Protein AF-A0A5B2WJZ1-F1 (afdb_monomer)

Radius of gyration: 28.1 Å; Cα contacts (8 Å, |Δi|>4): 463; chains: 1; bounding box: 102×45×77 Å

Organism: NCBI:txid1892852

Sequence (252 aa):
MAEVVGAGRRRGGGVTPRSVWVVMVAAVVLTAAGLATAASLRPRSASTEAAPPTSASQAATSANVALQCGSGPCQTVAGQNVGADRVEVLIGGSTGRIRVSGPGGTNIFEATTIESGAKLASDSLQCVEGVVSVCLVHGRITGGKQDGGMAGEVLVRRSGSWARGQVPYYASAPYLALRNVDDGVVDVVAAQASCAQGGGDCQRFYAQVFSVVRPAGAAATPSCTAVVTRLTALPGWPTVAPDPAKLRKCPN

Secondary structure (DSSP, 8-state):
-----------------HHHHHHHHHHHHHHHHHHHHHHHTS--------------------S----EETTEE-EEEEEEEETTEEEEEEEETTEEEEEEEETTEEEEEE--TGGGTEEP-TTSEEEE-SSSEEEEEEEEE-SGGGTT-EEEEEEEEETTEEEE-SS-EEESSS-EEEEE-SSSSEEEEEEEEEPPTTSS---EEEEEEE-SSPPTT-----EE---BSSGGGSTTTTS----GGG-EEPP-

Nearest PDB structures (foldseek):
  7ne5-assembly1_A  TM=4.523E-01  e=1.748E-01  Serratia proteamaculans
  7phw-assembly2_D  TM=3.653E-01  e=1.284E-01  Plasmodium falciparum 3D7
  6q4z-assembly1_A  TM=3.366E-01  e=9.928E-02  Leishmania mexicana MHOM/GT/2001/U1103
  7ywp-assembly1_A  TM=3.026E-01  e=1.577E-01  Serratia proteamaculans
  7ne4-assembly1_A  TM=2.071E-01  e=6.655E-01  Serratia proteamaculans

Mean predicted aligned error: 14.08 Å

Foldseek 3Di:
DDDDDDDDDDPDPDPDPVVVVVVVVVVVVVVVVVVVVVVVPPPPPPPDDDDDDDDDPPPPPPPPPQDDFPPGGWDWFEWDDAPQKIWTWTHDDLWIWIWIAGPVGIDIGTFCQSVQQFDFHHPQWDWDYDQKTKIKGKGAHPDDPLHQKMKIWMWIDHPNDIDTQPDIDIASHNDWDWDDAPDRGTWIKHKHFDAPVVDDDRQKIKIWTWDRDDDPPDDTQIWIADIDRHPQPAPPPPVRHDHPVRTDGDDD

pLDDT: mean 83.23, std 18.16, range [36.84, 98.62]

Structure (mmCIF, N/CA/C/O backbone):
data_AF-A0A5B2WJZ1-F1
#
_entry.id   AF-A0A5B2WJZ1-F1
#
loop_
_atom_site.group_PDB
_atom_site.id
_atom_site.type_symbol
_atom_site.label_atom_id
_atom_site.label_alt_id
_atom_site.label_comp_id
_atom_site.label_asym_id
_atom_site.label_entity_id
_atom_site.label_seq_id
_atom_site.pdbx_PDB_ins_code
_atom_site.Cartn_x
_atom_site.Cartn_y
_atom_site.Cartn_z
_atom_site.occupancy
_atom_site.B_iso_or_equiv
_atom_site.auth_seq_id
_atom_site.auth_comp_id
_atom_site.auth_asym_id
_atom_site.auth_atom_id
_atom_site.pdbx_PDB_model_num
ATOM 1 N N . MET A 1 1 ? 61.497 24.629 49.828 1.00 40.22 1 MET A N 1
ATOM 2 C CA . MET A 1 1 ? 61.206 25.954 50.410 1.00 40.22 1 MET A CA 1
ATOM 3 C C . MET A 1 1 ? 59.892 26.451 49.827 1.00 40.22 1 MET A C 1
ATOM 5 O O . MET A 1 1 ? 59.731 26.349 48.620 1.00 40.22 1 MET A O 1
ATOM 9 N N . ALA A 1 2 ? 59.028 26.958 50.710 1.00 40.72 2 ALA A N 1
ATOM 10 C CA . ALA A 1 2 ? 57.771 27.693 50.503 1.00 40.72 2 ALA A CA 1
ATOM 11 C C . ALA A 1 2 ? 56.483 26.927 50.108 1.00 40.72 2 ALA A C 1
ATOM 13 O O . ALA A 1 2 ? 56.294 26.485 48.979 1.00 40.72 2 ALA A O 1
ATOM 14 N N . GLU A 1 3 ? 55.598 26.853 51.112 1.00 43.88 3 GLU A N 1
ATOM 15 C CA . GLU A 1 3 ? 54.132 26.738 51.090 1.00 43.88 3 GLU A CA 1
ATOM 16 C C . GLU A 1 3 ? 53.431 27.749 50.148 1.00 43.88 3 GLU A C 1
ATOM 18 O O . GLU A 1 3 ? 53.994 28.793 49.833 1.00 43.88 3 GLU A O 1
ATOM 23 N N . VAL A 1 4 ? 52.165 27.502 49.772 1.00 46.16 4 VAL A N 1
ATOM 24 C CA . VAL A 1 4 ? 50.962 28.118 50.398 1.00 46.16 4 VAL A CA 1
ATOM 25 C C . VAL A 1 4 ? 49.679 27.728 49.629 1.00 46.16 4 VAL A C 1
ATOM 27 O O . VAL A 1 4 ? 49.506 28.001 48.447 1.00 46.16 4 VAL A O 1
ATOM 30 N N . VAL A 1 5 ? 48.798 27.055 50.375 1.00 50.38 5 VAL A N 1
ATOM 31 C CA . VAL A 1 5 ? 47.321 27.095 50.462 1.00 50.38 5 VAL A CA 1
ATOM 32 C C . VAL A 1 5 ? 46.515 27.922 49.437 1.00 50.38 5 VAL A C 1
ATOM 34 O O . VAL A 1 5 ? 46.729 29.115 49.262 1.00 50.38 5 VAL A O 1
ATOM 37 N N . GLY A 1 6 ? 45.424 27.325 48.929 1.00 47.31 6 GLY A N 1
ATOM 38 C CA . GLY A 1 6 ? 44.323 28.054 48.284 1.00 47.31 6 GLY A CA 1
ATOM 39 C C . GLY A 1 6 ? 43.031 27.240 48.149 1.00 47.31 6 GLY A C 1
ATOM 40 O O . GLY A 1 6 ? 42.738 26.693 47.092 1.00 47.31 6 GLY A O 1
ATOM 41 N N . ALA A 1 7 ? 42.249 27.156 49.230 1.00 50.38 7 ALA A N 1
ATOM 42 C CA . ALA A 1 7 ? 40.902 26.587 49.247 1.00 50.38 7 ALA A CA 1
ATOM 43 C C . ALA A 1 7 ? 39.877 27.512 48.559 1.00 50.38 7 ALA A C 1
ATOM 45 O O . ALA A 1 7 ? 39.915 28.728 48.728 1.00 50.38 7 ALA A O 1
ATOM 46 N N . GLY A 1 8 ? 38.901 26.935 47.848 1.00 45.19 8 GLY A N 1
ATOM 47 C CA . GLY A 1 8 ? 37.845 27.707 47.185 1.00 45.19 8 GLY A CA 1
ATOM 48 C C . GLY A 1 8 ? 36.622 26.889 46.777 1.00 45.19 8 GLY A C 1
ATOM 49 O O . GLY A 1 8 ? 36.260 26.842 45.607 1.00 45.19 8 GLY A O 1
ATOM 50 N N . ARG A 1 9 ? 35.956 26.241 47.738 1.00 50.03 9 ARG A N 1
ATOM 51 C CA . ARG A 1 9 ? 34.641 25.612 47.541 1.00 50.03 9 ARG A CA 1
ATOM 52 C C . ARG A 1 9 ? 33.564 26.707 47.563 1.00 50.03 9 ARG A C 1
ATOM 54 O O . ARG A 1 9 ? 33.260 27.228 48.631 1.00 50.03 9 ARG A O 1
ATOM 61 N N . ARG A 1 10 ? 32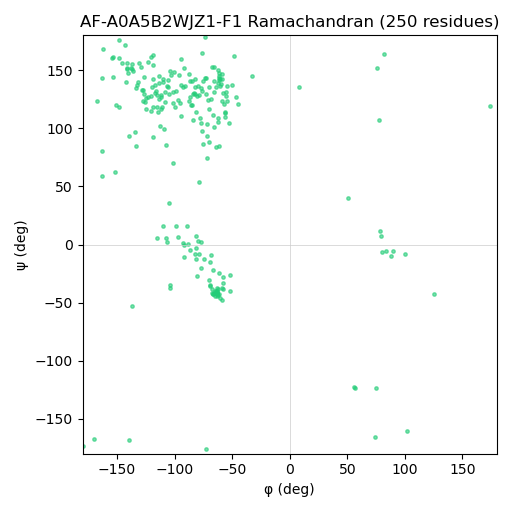.942 27.034 46.425 1.00 53.97 10 ARG A N 1
ATOM 62 C CA . ARG A 1 10 ? 31.666 27.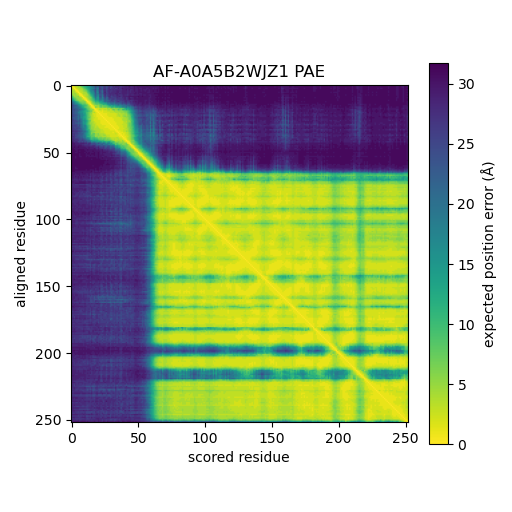777 46.394 1.00 53.97 10 ARG A CA 1
ATOM 63 C C . ARG A 1 10 ? 30.538 26.848 45.949 1.00 53.97 10 ARG A C 1
ATOM 65 O O . ARG A 1 10 ? 30.354 26.596 44.765 1.00 53.97 10 ARG A O 1
ATOM 72 N N . ARG A 1 11 ? 29.769 26.343 46.920 1.00 53.12 11 ARG A N 1
ATOM 73 C CA . ARG A 1 11 ? 28.407 25.838 46.692 1.00 53.12 11 ARG A CA 1
ATOM 74 C C . ARG A 1 11 ? 27.496 27.058 46.544 1.00 53.12 11 ARG A C 1
ATOM 76 O O . ARG A 1 11 ? 27.120 27.663 47.541 1.00 53.12 11 ARG A O 1
ATOM 83 N N . GLY A 1 12 ? 27.198 27.450 45.309 1.00 45.16 12 GLY A N 1
ATOM 84 C CA . GLY A 1 12 ? 26.166 28.442 45.024 1.00 45.16 12 GLY A CA 1
ATOM 85 C C . GLY A 1 12 ? 24.790 27.795 45.137 1.00 45.16 12 GLY A C 1
ATOM 86 O O . GLY A 1 12 ? 24.397 27.037 44.255 1.00 45.16 12 GLY A O 1
ATOM 87 N N . GLY A 1 13 ? 24.074 28.069 46.228 1.00 53.00 13 GLY A N 1
ATOM 88 C CA . GLY A 1 13 ? 22.638 27.821 46.317 1.00 53.00 13 GLY A CA 1
ATOM 89 C C . GLY A 1 13 ? 21.920 28.744 45.338 1.00 53.00 13 GLY A C 1
ATOM 90 O O . GLY A 1 13 ? 21.782 29.938 45.595 1.00 53.00 13 GLY 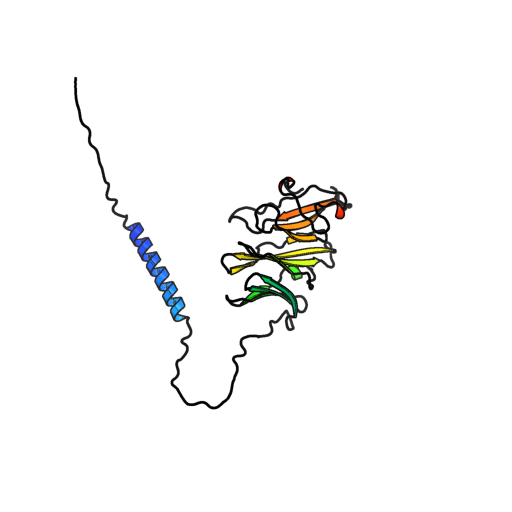A O 1
ATOM 91 N N . GLY A 1 14 ? 21.522 28.202 44.188 1.00 56.31 14 GLY A N 1
ATOM 92 C CA . GLY A 1 14 ? 20.731 28.921 43.200 1.00 56.31 14 GLY A CA 1
ATOM 93 C C . GLY A 1 14 ? 19.310 29.104 43.714 1.00 56.31 14 GLY A C 1
ATOM 94 O O . GLY A 1 14 ? 18.519 28.165 43.705 1.00 56.31 14 GLY A O 1
ATOM 95 N N . VAL A 1 15 ? 18.993 30.317 44.163 1.00 62.03 15 VAL A N 1
ATOM 96 C CA . VAL A 1 15 ? 17.611 30.776 44.322 1.00 62.03 15 VAL A CA 1
ATOM 97 C C . VAL A 1 15 ? 16.940 30.620 42.958 1.00 62.03 15 VAL A C 1
ATOM 99 O O . VAL A 1 15 ? 17.350 31.262 41.991 1.00 62.03 15 VAL A O 1
ATOM 102 N N . THR A 1 16 ? 15.951 29.732 42.853 1.00 61.22 16 THR A N 1
ATOM 103 C CA . THR A 1 16 ? 15.183 29.556 41.619 1.00 61.22 16 THR A CA 1
ATOM 104 C C . THR A 1 16 ? 14.532 30.893 41.256 1.00 61.22 16 THR A C 1
ATOM 106 O O . THR A 1 16 ? 13.830 31.476 42.090 1.00 61.22 16 THR A O 1
ATOM 109 N N . PRO A 1 17 ? 14.776 31.431 40.047 1.00 71.50 17 PRO A N 1
ATOM 110 C CA . PRO A 1 17 ? 14.242 32.728 39.668 1.00 71.50 17 PRO A CA 1
ATOM 111 C C . PRO A 1 17 ? 12.713 32.690 39.721 1.00 71.50 17 PRO A C 1
ATOM 113 O O . PRO A 1 17 ? 12.087 31.731 39.270 1.00 71.50 17 PRO A O 1
ATOM 116 N N . ARG A 1 18 ? 12.106 33.741 40.287 1.00 70.94 18 ARG A N 1
ATOM 117 C CA . ARG A 1 18 ? 10.649 33.856 40.499 1.00 70.94 18 ARG A CA 1
ATOM 118 C C . ARG A 1 18 ? 9.834 33.595 39.223 1.00 70.94 18 ARG A C 1
ATOM 120 O O . ARG A 1 18 ? 8.711 33.115 39.310 1.00 70.94 18 ARG A O 1
ATOM 127 N N . SER A 1 19 ? 10.416 33.837 38.049 1.00 70.81 19 SER A N 1
ATOM 128 C CA . SER A 1 19 ? 9.825 33.525 36.744 1.00 70.81 19 SER A CA 1
ATOM 129 C C . SER A 1 19 ? 9.584 32.027 36.517 1.00 70.81 19 SER A C 1
ATOM 131 O O . SER A 1 19 ? 8.545 31.659 35.978 1.00 70.81 19 SER A O 1
ATOM 133 N N . VAL A 1 20 ? 10.484 31.151 36.975 1.00 76.94 20 VAL A N 1
ATOM 134 C CA . VAL A 1 20 ? 10.332 29.687 36.856 1.00 76.94 20 VAL A CA 1
ATOM 135 C C . VAL A 1 20 ? 9.174 29.198 37.722 1.00 76.94 20 VAL A C 1
ATOM 137 O O . VAL A 1 20 ? 8.392 28.354 37.292 1.00 76.94 20 VAL A O 1
ATOM 140 N N . TRP A 1 21 ? 9.015 29.785 38.911 1.00 78.38 21 TRP A N 1
ATOM 141 C CA . TRP A 1 21 ? 7.883 29.507 39.793 1.00 78.38 21 TRP A CA 1
ATOM 142 C C . TRP A 1 21 ? 6.545 29.915 39.176 1.00 78.38 21 TRP A C 1
ATOM 144 O O . TRP A 1 21 ? 5.594 29.140 39.232 1.00 78.38 21 TRP A O 1
ATOM 154 N N . VAL A 1 22 ? 6.472 31.085 38.534 1.00 82.06 22 VAL A N 1
ATOM 155 C CA . VAL A 1 22 ? 5.242 31.545 37.866 1.00 82.06 22 VAL A CA 1
ATOM 156 C C . VAL A 1 22 ? 4.840 30.603 36.728 1.00 82.06 22 VAL A C 1
ATOM 158 O O . VAL A 1 22 ? 3.671 30.242 36.627 1.00 82.06 22 VAL A O 1
ATOM 161 N N . V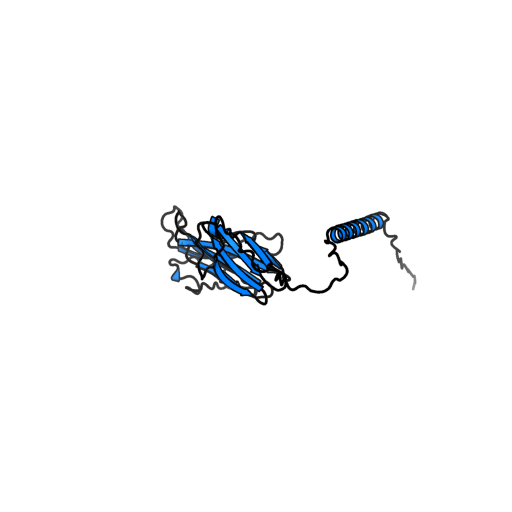AL A 1 23 ? 5.796 30.150 35.908 1.00 82.81 23 VAL A N 1
ATOM 162 C CA . VAL A 1 23 ? 5.515 29.221 34.798 1.00 82.81 23 VAL A CA 1
ATOM 163 C C . VAL A 1 23 ? 5.069 27.850 35.312 1.00 82.81 23 VAL A C 1
ATOM 165 O O . VAL A 1 23 ? 4.098 27.298 34.797 1.00 82.81 23 VAL A O 1
ATOM 168 N N . MET A 1 24 ? 5.717 27.321 36.356 1.00 80.06 24 MET A N 1
ATOM 169 C CA . MET A 1 24 ? 5.302 26.070 37.009 1.00 80.06 24 MET A CA 1
ATOM 170 C C . MET A 1 24 ? 3.869 26.157 37.545 1.00 80.06 24 MET A C 1
ATOM 172 O O . MET A 1 24 ? 3.056 25.277 37.269 1.00 80.06 24 MET A O 1
ATOM 176 N N . VAL A 1 25 ? 3.533 27.236 38.259 1.00 85.88 25 VAL A N 1
ATOM 177 C CA . VAL A 1 25 ? 2.178 27.446 38.793 1.00 85.88 25 VAL A CA 1
ATOM 178 C C . VAL A 1 25 ? 1.159 27.569 37.659 1.00 85.88 25 VAL A C 1
ATOM 180 O O . VAL A 1 25 ? 0.115 26.922 37.710 1.00 85.88 25 VAL A O 1
ATOM 183 N N . ALA A 1 26 ? 1.469 28.324 36.603 1.00 86.31 26 ALA A N 1
ATOM 184 C CA . ALA A 1 26 ? 0.584 28.464 35.448 1.00 86.31 26 ALA A CA 1
ATOM 185 C C . ALA A 1 26 ? 0.325 27.119 34.743 1.00 86.31 26 ALA A C 1
ATOM 187 O O . ALA A 1 26 ? -0.820 26.812 34.411 1.00 86.31 26 ALA A O 1
ATOM 188 N N . ALA A 1 27 ? 1.354 26.284 34.567 1.00 84.31 27 ALA A N 1
ATOM 189 C CA . ALA A 1 27 ? 1.216 24.959 33.961 1.00 84.31 27 ALA A CA 1
ATOM 190 C C . ALA A 1 27 ? 0.332 24.016 34.802 1.00 84.31 27 ALA A C 1
ATOM 192 O O . ALA A 1 27 ? -0.509 23.300 34.252 1.00 84.31 27 ALA A O 1
ATOM 193 N N . VAL A 1 28 ? 0.468 24.047 36.132 1.00 88.00 28 VAL A N 1
ATOM 194 C CA . VAL A 1 28 ? -0.380 23.265 37.053 1.00 88.00 28 VAL A CA 1
ATOM 195 C C . VAL A 1 28 ? -1.836 23.741 37.009 1.00 88.00 28 VAL A C 1
ATOM 197 O O . VAL A 1 28 ? -2.753 22.925 36.961 1.00 88.00 28 VAL A O 1
ATOM 200 N N . VAL A 1 29 ? -2.074 25.053 36.964 1.00 89.25 29 VAL A N 1
ATOM 201 C CA . VAL A 1 29 ? -3.437 25.605 36.877 1.00 89.25 29 VAL A CA 1
ATOM 202 C C . VAL A 1 29 ? -4.103 25.224 35.553 1.00 89.25 29 VAL A C 1
ATOM 204 O O . VAL A 1 29 ? -5.254 24.788 35.551 1.00 89.25 29 VAL A O 1
ATOM 207 N N . LEU A 1 30 ? -3.385 25.327 34.430 1.00 85.94 30 LEU A N 1
ATOM 208 C CA . LEU A 1 30 ? -3.918 24.970 33.110 1.00 85.94 30 LEU A CA 1
ATOM 209 C C . LEU A 1 30 ? -4.244 23.474 33.002 1.00 85.94 30 LEU A C 1
ATOM 211 O O . LEU A 1 30 ? -5.284 23.106 32.456 1.00 85.94 30 LEU A O 1
ATOM 215 N N . THR A 1 31 ? -3.397 22.609 33.561 1.00 82.31 31 THR A N 1
ATOM 216 C CA . THR A 1 31 ? -3.653 21.159 33.586 1.00 82.31 31 THR A CA 1
ATOM 217 C C . THR A 1 31 ? -4.838 20.797 34.483 1.00 82.31 31 THR A C 1
ATOM 219 O O . THR A 1 31 ? -5.689 20.006 34.071 1.00 82.31 31 THR A O 1
ATOM 222 N N . ALA A 1 32 ? -4.968 21.421 35.658 1.00 82.31 32 ALA A N 1
ATOM 223 C CA . ALA A 1 32 ? -6.120 21.229 36.538 1.00 82.31 32 ALA A CA 1
ATOM 224 C C . ALA A 1 32 ? -7.437 21.703 35.895 1.00 82.31 32 ALA A C 1
ATOM 226 O O . ALA A 1 32 ? -8.445 20.998 35.965 1.00 82.31 32 ALA A O 1
ATOM 227 N N . ALA A 1 33 ? -7.429 22.853 35.211 1.00 79.50 33 ALA A N 1
ATOM 228 C CA . ALA A 1 33 ? -8.595 23.364 34.488 1.00 79.50 33 ALA A CA 1
ATOM 229 C C . ALA A 1 33 ? -9.020 22.430 33.339 1.00 79.50 33 ALA A C 1
ATOM 231 O O . ALA A 1 33 ? -10.211 22.157 33.169 1.00 79.50 33 ALA A O 1
ATOM 232 N N . GLY A 1 34 ? -8.059 21.875 32.593 1.00 79.31 34 GLY A N 1
ATOM 233 C CA . GLY A 1 34 ? -8.332 20.876 31.555 1.00 79.31 34 GLY A CA 1
ATOM 234 C C . GLY A 1 34 ? -8.985 19.606 32.113 1.00 79.31 34 GLY A C 1
ATOM 235 O O . GLY A 1 34 ? -10.002 19.151 31.587 1.00 79.31 34 GLY A O 1
ATOM 236 N N . LEU A 1 35 ? -8.462 19.076 33.225 1.00 77.44 35 LEU A N 1
ATOM 237 C CA . LEU A 1 35 ? -9.019 17.900 33.908 1.00 77.44 35 LEU A CA 1
ATOM 238 C C . LEU A 1 35 ? -10.436 18.152 34.444 1.00 77.44 35 LEU A C 1
ATOM 240 O O . LEU A 1 35 ? -11.310 17.299 34.286 1.00 77.44 35 LEU A O 1
ATOM 244 N N . ALA A 1 36 ? -10.691 19.327 35.025 1.00 76.25 36 ALA A N 1
ATOM 245 C CA . ALA A 1 36 ? -12.019 19.713 35.502 1.00 76.25 36 ALA A CA 1
ATOM 246 C C . ALA A 1 36 ? -13.040 19.809 34.355 1.00 76.25 36 ALA A C 1
ATOM 248 O O . ALA A 1 36 ? -14.173 19.344 34.484 1.00 76.25 36 ALA A O 1
ATOM 249 N N . THR A 1 37 ? -12.626 20.348 33.206 1.00 70.94 37 THR A N 1
ATOM 250 C CA . THR A 1 37 ? -13.486 20.463 32.018 1.00 70.94 37 THR A CA 1
ATOM 251 C C . THR A 1 37 ? -13.826 19.083 31.449 1.00 70.94 37 THR A C 1
ATOM 253 O O . THR A 1 37 ? -14.987 18.803 31.152 1.00 70.94 37 THR A O 1
ATOM 256 N N . ALA A 1 38 ? -12.844 18.178 31.388 1.00 68.56 38 ALA A N 1
ATOM 257 C CA . ALA A 1 38 ? -13.059 16.789 30.981 1.00 68.56 38 ALA A CA 1
ATOM 258 C C . ALA A 1 38 ? -13.985 16.026 31.948 1.00 68.56 38 ALA A C 1
ATOM 260 O O . ALA A 1 38 ? -14.820 15.235 31.510 1.00 68.56 38 ALA A O 1
ATOM 261 N N . ALA A 1 39 ? -13.877 16.279 33.256 1.00 72.81 39 ALA A N 1
ATOM 262 C CA . ALA A 1 39 ? -14.761 15.689 34.260 1.00 72.81 39 ALA A CA 1
ATOM 263 C C . ALA A 1 39 ? -16.196 16.236 34.181 1.00 72.81 39 ALA A C 1
ATOM 265 O O . ALA A 1 39 ? -17.142 15.481 34.389 1.00 72.81 39 ALA A O 1
ATOM 266 N N . SER A 1 40 ? -16.373 17.517 33.845 1.00 73.19 40 SER A N 1
ATOM 267 C CA . SER A 1 40 ? -17.699 18.131 33.682 1.00 73.19 40 SER A CA 1
ATOM 268 C C . SER A 1 40 ? -18.436 17.614 32.439 1.00 73.19 40 SER A C 1
ATOM 270 O O . SER A 1 40 ? -19.658 17.490 32.443 1.00 73.19 40 SER A O 1
ATOM 272 N N . LEU A 1 41 ? -17.693 17.246 31.390 1.00 70.31 41 LEU A N 1
ATOM 273 C CA . LEU A 1 41 ? -18.242 16.646 30.170 1.00 70.31 41 LEU A CA 1
ATOM 274 C C . LEU A 1 41 ? -18.507 15.139 30.286 1.00 70.31 41 LEU A C 1
ATOM 276 O O . LEU A 1 41 ? -19.037 14.558 29.340 1.00 70.31 41 LEU A O 1
ATOM 280 N N . ARG A 1 42 ? -18.180 14.487 31.413 1.00 62.22 42 ARG A N 1
ATOM 281 C CA . ARG A 1 42 ? -18.636 13.112 31.658 1.00 62.22 42 ARG A CA 1
ATOM 282 C C . ARG A 1 42 ? -20.146 13.143 31.907 1.00 62.22 42 ARG A C 1
ATOM 284 O O . ARG A 1 42 ? -20.567 13.703 32.922 1.00 62.22 42 ARG A O 1
ATOM 291 N N . PRO A 1 43 ? -20.970 12.515 31.048 1.00 50.50 43 PRO A N 1
ATOM 292 C CA . PRO A 1 43 ? -22.385 12.345 31.335 1.00 50.50 43 PRO A CA 1
ATOM 293 C C . PRO A 1 43 ? -22.508 11.601 32.666 1.00 50.50 43 PRO A C 1
ATOM 295 O O . PRO A 1 43 ? -21.971 10.501 32.819 1.00 50.50 43 PRO A O 1
ATOM 298 N N . ARG A 1 44 ? -23.168 12.212 33.655 1.00 45.12 44 ARG A N 1
ATOM 299 C CA . ARG A 1 44 ? -23.565 11.498 34.870 1.00 45.12 44 ARG A CA 1
ATOM 300 C C . ARG A 1 44 ? -24.534 10.405 34.437 1.00 45.12 44 ARG A C 1
ATOM 302 O O . ARG A 1 44 ? -25.665 10.710 34.069 1.00 45.12 44 ARG A O 1
ATOM 309 N N . SER A 1 45 ? -24.103 9.147 34.489 1.00 42.94 45 SER A N 1
ATOM 310 C CA . SER A 1 45 ? -25.039 8.029 34.548 1.00 42.94 45 SER A CA 1
ATOM 311 C C . SER A 1 45 ? -25.921 8.272 35.766 1.00 42.94 45 SER A C 1
ATOM 313 O O . SER A 1 45 ? -25.436 8.261 36.898 1.00 42.94 45 SER A O 1
ATOM 315 N N . ALA A 1 46 ? -27.187 8.599 35.527 1.00 46.06 46 ALA A N 1
ATOM 316 C CA . ALA A 1 46 ? -28.175 8.688 36.580 1.00 46.06 46 ALA A CA 1
ATOM 317 C C . ALA A 1 46 ? -28.310 7.292 37.197 1.00 46.06 46 ALA A C 1
ATOM 319 O O . ALA A 1 46 ? -28.873 6.383 36.592 1.00 46.06 46 ALA A O 1
ATOM 320 N N . SER A 1 47 ? -27.758 7.119 38.395 1.00 47.38 47 SER A N 1
ATOM 321 C CA . SER A 1 47 ? -28.188 6.060 39.298 1.00 47.38 47 SER A CA 1
ATOM 322 C C . SER A 1 47 ? -29.584 6.440 39.780 1.00 47.38 47 SER A C 1
ATOM 324 O O . SER A 1 47 ? -29.731 7.155 40.768 1.00 47.38 47 SER A O 1
ATOM 326 N N . THR A 1 48 ? -30.605 6.037 39.027 1.00 43.62 48 THR A N 1
ATOM 327 C CA . THR A 1 48 ? -31.988 6.066 39.496 1.00 43.62 48 THR A CA 1
ATOM 328 C C . THR A 1 48 ? -32.257 4.777 40.262 1.00 43.62 48 THR A C 1
ATOM 330 O O . THR A 1 48 ? -32.102 3.676 39.738 1.00 43.62 48 THR A O 1
ATOM 333 N N . GLU A 1 49 ? -32.603 4.987 41.528 1.00 45.81 49 GLU A N 1
ATOM 334 C CA . GLU A 1 49 ? -33.189 4.080 42.512 1.00 45.81 49 GLU A CA 1
ATOM 335 C C . GLU A 1 49 ? -34.137 3.018 41.915 1.00 45.81 49 GLU A C 1
ATOM 337 O O . GLU A 1 49 ? -34.880 3.266 40.966 1.00 45.81 49 GLU A O 1
ATOM 342 N N . ALA A 1 50 ? -34.104 1.831 42.518 1.00 45.47 50 ALA A N 1
ATOM 343 C CA . ALA A 1 50 ? -34.774 0.605 42.110 1.00 45.47 50 ALA A CA 1
ATOM 344 C C . ALA A 1 50 ? -36.317 0.662 42.051 1.00 45.47 50 ALA A C 1
ATOM 346 O O . ALA A 1 50 ? -36.977 1.138 42.972 1.00 45.47 50 ALA A O 1
ATOM 347 N N . ALA A 1 51 ? -36.878 0.001 41.031 1.00 40.53 51 ALA A N 1
ATOM 348 C CA . ALA A 1 51 ? -38.202 -0.631 41.051 1.00 40.53 51 ALA A CA 1
ATOM 349 C C . ALA A 1 51 ? -38.148 -1.977 40.274 1.00 40.53 51 ALA A C 1
ATOM 351 O O . ALA A 1 51 ? -37.301 -2.114 39.387 1.00 40.53 51 ALA A O 1
ATOM 352 N N . PRO A 1 52 ? -38.973 -2.997 40.608 1.00 46.44 52 PRO A N 1
ATOM 353 C CA . PRO A 1 52 ? -38.755 -4.397 40.208 1.00 46.44 52 PRO A CA 1
ATOM 354 C C . PRO A 1 52 ? -39.101 -4.699 38.733 1.00 46.44 52 PRO A C 1
ATOM 356 O O . PRO A 1 52 ? -39.774 -3.903 38.077 1.00 46.44 52 PRO A O 1
ATOM 359 N N . PRO A 1 53 ? -38.657 -5.852 38.189 1.00 46.88 53 PRO A N 1
ATOM 360 C CA . PRO A 1 53 ? -38.492 -6.045 36.756 1.00 46.88 53 PRO A CA 1
ATOM 361 C C . PRO A 1 53 ? -39.822 -6.369 36.073 1.00 46.88 53 PRO A C 1
ATOM 363 O O . PRO A 1 53 ? -40.499 -7.329 36.432 1.00 46.88 53 PRO A O 1
ATOM 366 N N . THR A 1 54 ? -40.157 -5.623 35.021 1.00 37.53 54 THR A N 1
ATOM 367 C CA . THR A 1 54 ? -41.063 -6.123 33.982 1.00 37.53 54 THR A CA 1
ATOM 368 C C . THR A 1 54 ? -40.249 -6.291 32.711 1.00 37.53 54 THR A C 1
ATOM 370 O O . THR A 1 54 ? -39.656 -5.343 32.200 1.00 37.53 54 THR A O 1
ATOM 373 N N . SER A 1 55 ? -40.159 -7.538 32.265 1.00 47.78 55 SER A N 1
ATOM 374 C CA . SER A 1 55 ? -39.393 -7.995 31.116 1.00 47.78 55 SER A CA 1
ATOM 375 C C . SER A 1 55 ? -39.716 -7.208 29.846 1.00 47.78 55 SER A C 1
ATOM 377 O O . SER A 1 55 ? -40.717 -7.455 29.184 1.00 47.78 55 SER A O 1
ATOM 379 N N . ALA A 1 56 ? -38.807 -6.323 29.459 1.00 41.56 56 ALA A N 1
ATOM 380 C CA . ALA A 1 56 ? -38.585 -5.957 28.072 1.00 41.56 56 ALA A CA 1
ATOM 381 C C . ALA A 1 56 ? -37.073 -5.833 27.897 1.00 41.56 56 ALA A C 1
ATOM 383 O O . ALA A 1 56 ? -36.466 -4.809 28.196 1.00 41.56 56 ALA A O 1
ATOM 384 N N . SER A 1 57 ? -36.459 -6.937 27.470 1.00 40.41 57 SER A N 1
ATOM 385 C CA . SER A 1 57 ? -35.076 -6.964 27.010 1.00 40.41 57 SER A CA 1
ATOM 386 C C . SER A 1 57 ? -34.973 -6.098 25.751 1.00 40.41 57 SER A C 1
ATOM 388 O O . SER A 1 57 ? -35.064 -6.589 24.628 1.00 40.41 57 SER A O 1
ATOM 390 N N . GLN A 1 58 ? -34.823 -4.785 25.922 1.00 41.31 58 GLN A N 1
ATOM 391 C CA . GLN A 1 58 ? -34.139 -3.969 24.931 1.00 41.31 58 GLN A CA 1
ATOM 392 C C . GLN A 1 58 ? -32.657 -4.265 25.102 1.00 41.31 58 GLN A C 1
ATOM 394 O O . GLN A 1 58 ? -31.938 -3.615 25.859 1.00 41.31 58 GLN A O 1
ATOM 399 N N . ALA A 1 59 ? -32.224 -5.323 24.417 1.00 39.72 59 ALA A N 1
ATOM 400 C CA . ALA A 1 59 ? -30.825 -5.530 24.119 1.00 39.72 59 ALA A CA 1
ATOM 401 C C . ALA A 1 59 ? -30.256 -4.205 23.601 1.00 39.72 59 ALA A C 1
ATOM 403 O O . ALA A 1 59 ? -30.806 -3.602 22.680 1.00 39.72 59 ALA A O 1
ATOM 404 N N . ALA A 1 60 ? -29.168 -3.750 24.214 1.00 40.41 60 ALA A N 1
ATOM 405 C CA . ALA A 1 60 ? -28.383 -2.632 23.732 1.00 40.41 60 ALA A CA 1
ATOM 406 C C . ALA A 1 60 ? -27.826 -2.967 22.335 1.00 40.41 60 ALA A C 1
ATOM 408 O O . ALA A 1 60 ? -26.704 -3.447 22.179 1.00 40.41 60 ALA A O 1
ATOM 409 N N . THR A 1 61 ? -28.613 -2.727 21.289 1.00 36.84 61 THR A N 1
ATOM 410 C CA . THR A 1 61 ? -28.158 -2.658 19.900 1.00 36.84 61 THR A CA 1
ATOM 411 C C . THR A 1 61 ? -27.369 -1.368 19.716 1.00 36.84 61 THR A C 1
ATOM 413 O O . THR A 1 61 ? -27.841 -0.400 19.132 1.00 36.84 61 THR A O 1
ATOM 416 N N . SER A 1 62 ? -26.145 -1.339 20.233 1.00 43.78 62 SER A N 1
ATOM 417 C CA . SER A 1 62 ? -25.154 -0.313 19.877 1.00 43.78 62 SER A CA 1
ATOM 418 C C . SER A 1 62 ? -23.946 -0.905 19.145 1.00 43.78 62 SER A C 1
ATOM 420 O O . SER A 1 62 ? -23.006 -0.185 18.840 1.00 43.78 62 SER A O 1
ATOM 422 N N . ALA A 1 63 ? -23.973 -2.202 18.813 1.00 44.84 63 ALA A N 1
ATOM 423 C CA . ALA A 1 63 ? -22.828 -2.890 18.215 1.00 44.84 63 ALA A CA 1
ATOM 424 C C . ALA A 1 63 ? -22.798 -2.911 16.674 1.00 44.84 63 ALA A C 1
ATOM 426 O O . ALA A 1 63 ? -21.776 -3.284 16.117 1.00 44.84 63 ALA A O 1
ATOM 427 N N . ASN A 1 64 ? -23.864 -2.521 15.965 1.00 49.41 64 ASN A N 1
ATOM 428 C CA . ASN A 1 64 ? -23.900 -2.598 14.497 1.00 49.41 64 ASN A CA 1
ATOM 429 C C . ASN A 1 64 ? -24.815 -1.529 13.885 1.00 49.41 64 ASN A C 1
ATOM 431 O O . ASN A 1 64 ? -25.805 -1.850 13.230 1.00 49.41 64 ASN A O 1
ATOM 435 N N . VA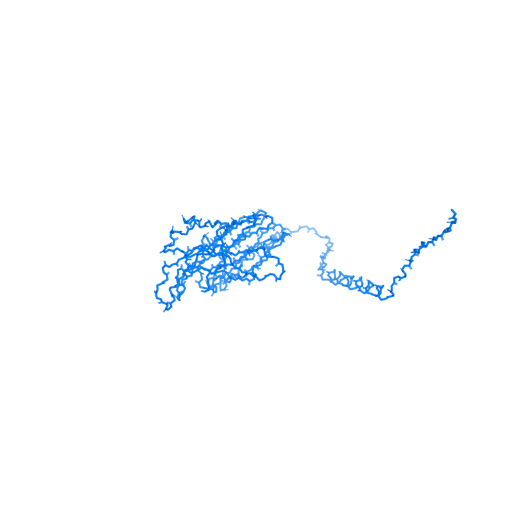L A 1 65 ? -24.509 -0.243 14.076 1.00 63.00 65 VAL A N 1
ATOM 436 C CA . VAL A 1 65 ? -25.042 0.747 13.128 1.00 63.00 65 VAL A CA 1
ATOM 437 C C . VAL A 1 65 ? -24.361 0.454 11.795 1.00 63.00 65 VAL A C 1
ATOM 439 O O . VAL A 1 65 ? -23.142 0.590 11.683 1.00 63.00 65 VAL A O 1
ATOM 442 N N . ALA A 1 66 ? -25.133 -0.026 10.817 1.00 76.75 66 ALA A N 1
ATOM 443 C CA . ALA A 1 66 ? -24.625 -0.302 9.482 1.00 76.75 66 ALA A CA 1
ATOM 444 C C . ALA A 1 66 ? -23.995 0.978 8.927 1.00 76.75 66 ALA A C 1
ATOM 446 O O . ALA A 1 66 ? -24.679 1.984 8.715 1.00 76.75 66 ALA A O 1
ATOM 447 N N . LEU A 1 67 ? -22.674 0.944 8.754 1.00 89.00 67 LEU A N 1
ATOM 448 C CA . LEU A 1 67 ? -21.926 2.085 8.257 1.00 89.00 67 LEU A CA 1
ATOM 449 C C . LEU A 1 67 ? -22.410 2.408 6.841 1.00 89.00 67 LEU A C 1
ATOM 451 O O . LEU A 1 67 ? -22.655 1.492 6.059 1.00 89.00 67 LEU A O 1
ATOM 455 N N . GLN A 1 68 ? -22.567 3.689 6.521 1.00 91.00 68 GLN A N 1
ATOM 456 C CA . GLN A 1 68 ? -23.019 4.126 5.200 1.00 91.00 68 GLN A CA 1
ATOM 457 C C . GLN A 1 68 ? -21.821 4.555 4.350 1.00 91.00 68 GLN A C 1
ATOM 459 O O . GLN A 1 68 ? -20.953 5.315 4.799 1.00 91.00 68 GLN A O 1
ATOM 464 N N . CYS A 1 69 ? -21.785 4.061 3.119 1.00 89.00 69 CYS A N 1
ATOM 465 C CA . CYS A 1 69 ? -20.800 4.388 2.101 1.00 89.00 69 CYS A CA 1
ATOM 466 C C . CYS A 1 69 ? -21.571 5.007 0.927 1.00 89.00 69 CYS A C 1
ATOM 468 O O . CYS A 1 69 ? -22.119 4.306 0.074 1.00 89.00 69 CYS A O 1
ATOM 470 N N . GLY A 1 70 ? -21.675 6.340 0.930 1.00 84.38 70 GLY A N 1
ATOM 471 C CA . GLY A 1 70 ? -22.459 7.088 -0.048 1.00 84.38 70 GLY A CA 1
ATOM 472 C C . GLY A 1 70 ? -23.957 6.974 0.227 1.00 84.38 70 GLY A C 1
ATOM 473 O O . GLY A 1 70 ? -24.418 7.327 1.310 1.00 84.38 70 GLY A O 1
ATOM 474 N N . SER A 1 71 ? -24.719 6.500 -0.759 1.00 84.50 71 SER A N 1
ATOM 475 C CA . SER A 1 71 ? -26.181 6.374 -0.683 1.00 84.50 71 SER A CA 1
ATOM 476 C C . SER A 1 71 ? -26.677 5.041 -0.110 1.00 84.50 71 SER A C 1
ATOM 478 O O . SER A 1 71 ? -27.887 4.832 -0.041 1.00 84.50 71 SER A O 1
ATOM 480 N N . GLY A 1 72 ? -25.779 4.132 0.278 1.00 87.62 72 GLY A N 1
ATOM 481 C CA . GLY A 1 72 ? -26.150 2.802 0.754 1.00 87.62 72 GLY A CA 1
ATOM 482 C C . GLY A 1 72 ? -25.196 2.228 1.802 1.00 87.62 72 GLY A C 1
ATOM 483 O O . GLY A 1 72 ? -24.168 2.835 2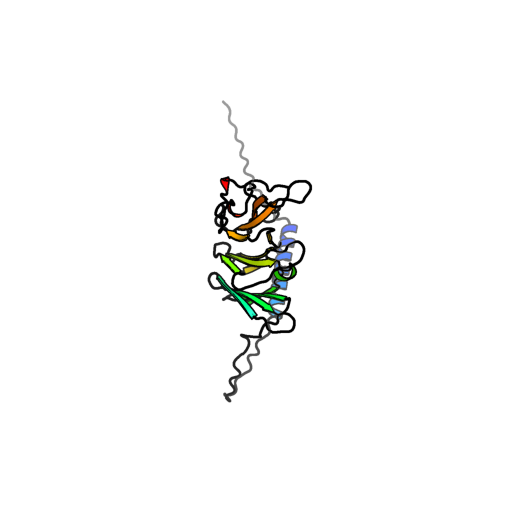.125 1.00 87.62 72 GLY A O 1
ATOM 484 N N . PRO A 1 73 ? -25.530 1.043 2.343 1.00 91.50 73 PRO A N 1
ATOM 485 C CA . PRO A 1 73 ? -24.724 0.402 3.366 1.00 91.50 73 PRO A CA 1
ATOM 486 C C . PRO A 1 73 ? -23.359 0.005 2.803 1.00 91.50 73 PRO A C 1
ATOM 488 O O . PRO A 1 73 ? -23.237 -0.486 1.681 1.00 91.50 73 PRO A O 1
ATOM 491 N N . CYS A 1 74 ? -22.331 0.188 3.619 1.00 94.12 74 CYS A N 1
ATOM 492 C CA . CYS A 1 74 ? -20.988 -0.275 3.337 1.00 94.12 74 CYS A CA 1
ATOM 493 C C . CYS A 1 74 ? -20.935 -1.808 3.274 1.00 94.12 74 CYS A C 1
ATOM 495 O O . CYS A 1 74 ? -21.441 -2.495 4.163 1.00 94.12 74 CYS A O 1
ATOM 497 N N . GLN A 1 75 ? -20.239 -2.337 2.272 1.00 94.75 75 GLN A N 1
ATOM 498 C CA . GLN A 1 75 ? -19.917 -3.753 2.133 1.00 94.75 75 GLN A CA 1
ATOM 499 C C . GLN A 1 75 ? -18.430 -3.978 2.396 1.00 94.75 75 GLN A C 1
ATOM 501 O O . GLN A 1 75 ? -17.587 -3.279 1.833 1.00 94.75 75 GLN A O 1
ATOM 506 N N . THR A 1 76 ? -18.097 -4.960 3.234 1.00 96.56 76 THR A N 1
ATOM 507 C CA . THR A 1 76 ? -16.704 -5.369 3.440 1.00 96.56 76 THR A CA 1
ATOM 508 C C . THR A 1 76 ? -16.191 -6.097 2.206 1.00 96.56 76 THR A C 1
ATOM 510 O O . THR A 1 76 ? -16.766 -7.106 1.806 1.00 96.56 76 THR A O 1
ATOM 513 N N . VAL A 1 77 ? -15.091 -5.613 1.630 1.00 97.06 77 VAL A N 1
ATOM 514 C CA . VAL A 1 77 ? -14.417 -6.270 0.496 1.00 97.06 77 VAL A CA 1
ATOM 515 C C . VAL A 1 77 ? -13.157 -7.000 0.910 1.00 97.06 77 VAL A C 1
ATOM 517 O O . VAL A 1 77 ? -12.889 -8.072 0.386 1.00 97.06 77 VAL A O 1
ATOM 520 N N . ALA A 1 78 ? -12.419 -6.467 1.880 1.00 98.00 78 ALA A N 1
ATOM 521 C CA . ALA A 1 78 ? -11.214 -7.089 2.405 1.00 98.00 78 ALA A CA 1
ATOM 522 C C . ALA A 1 78 ? -11.139 -6.885 3.917 1.00 98.00 78 ALA A C 1
ATOM 524 O O . ALA A 1 78 ? -11.642 -5.894 4.448 1.00 98.00 78 ALA A O 1
ATOM 525 N N . GLY A 1 79 ? -10.493 -7.808 4.624 1.00 98.00 79 GLY A N 1
ATOM 526 C CA . GLY A 1 79 ? -10.249 -7.635 6.047 1.00 98.00 79 GLY A CA 1
ATOM 527 C C . GLY A 1 79 ? -9.176 -8.570 6.584 1.00 98.00 79 GLY A C 1
ATOM 528 O O . GLY A 1 79 ? -9.114 -9.739 6.201 1.00 98.00 79 GLY A O 1
ATOM 529 N N . GLN A 1 80 ? -8.369 -8.070 7.513 1.00 98.62 80 GLN A N 1
ATOM 530 C CA . GLN A 1 80 ? -7.244 -8.788 8.099 1.00 98.62 80 GLN A CA 1
ATOM 531 C C . GLN A 1 80 ? -7.136 -8.500 9.602 1.00 98.62 80 GLN A C 1
ATOM 533 O O . GLN A 1 80 ? -7.479 -7.413 10.066 1.00 98.62 80 GLN A O 1
ATOM 538 N N . ASN A 1 81 ? -6.674 -9.489 10.367 1.00 98.31 81 ASN A N 1
ATOM 539 C CA . ASN A 1 81 ? -6.345 -9.311 11.782 1.00 98.31 81 ASN A CA 1
ATOM 540 C C . ASN A 1 81 ? -4.900 -8.815 11.917 1.00 98.31 81 ASN A C 1
ATOM 542 O O . ASN A 1 81 ? -4.018 -9.283 11.195 1.00 98.31 81 ASN A O 1
ATOM 546 N N . VAL A 1 82 ? -4.672 -7.894 12.849 1.00 97.62 82 VAL A N 1
ATOM 547 C CA . VAL A 1 82 ? -3.363 -7.345 13.217 1.00 97.62 82 VAL A CA 1
ATOM 548 C C . VAL A 1 82 ? -3.298 -7.323 14.742 1.00 97.62 82 VAL A C 1
ATOM 550 O O . VAL A 1 82 ? -3.851 -6.430 15.391 1.00 97.62 82 VAL A O 1
ATOM 5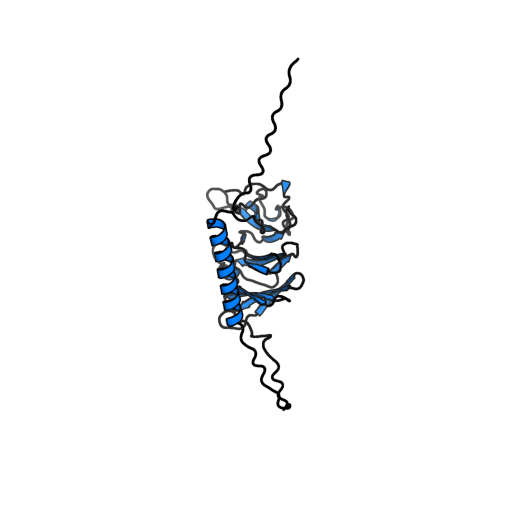53 N N . GLY A 1 83 ? -2.688 -8.347 15.332 1.00 95.56 83 GLY A N 1
ATOM 554 C CA . GLY A 1 83 ? -2.810 -8.632 16.756 1.00 95.56 83 GLY A CA 1
ATOM 555 C C . GLY A 1 83 ? -4.276 -8.784 17.174 1.00 95.56 83 GLY A C 1
ATOM 556 O O . GLY A 1 83 ? -5.012 -9.608 16.633 1.00 95.56 83 GLY A O 1
ATOM 557 N N . ALA A 1 84 ? -4.707 -7.964 18.134 1.00 95.25 84 ALA A N 1
ATOM 558 C CA . ALA A 1 84 ? -6.085 -7.938 18.633 1.00 95.25 84 ALA A CA 1
ATOM 559 C C . ALA A 1 84 ? -7.035 -7.033 17.821 1.00 95.25 84 ALA A C 1
ATOM 561 O O . ALA A 1 84 ? -8.229 -6.991 18.116 1.00 95.25 84 ALA A O 1
ATOM 562 N N . ASP A 1 85 ? -6.520 -6.301 16.831 1.00 97.94 85 ASP A N 1
ATOM 563 C CA . ASP A 1 85 ? -7.322 -5.409 15.999 1.00 97.94 85 ASP A CA 1
ATOM 564 C C . ASP A 1 85 ? -7.725 -6.118 14.694 1.00 97.94 85 ASP A C 1
ATOM 566 O O . ASP A 1 85 ? -6.971 -6.904 14.118 1.00 97.94 85 ASP A O 1
ATOM 570 N N . ARG A 1 86 ? -8.917 -5.808 14.191 1.00 98.00 86 ARG A N 1
ATOM 571 C CA . ARG A 1 86 ? -9.417 -6.189 12.869 1.00 98.00 86 ARG A CA 1
ATOM 572 C C . ARG A 1 86 ? -9.449 -4.944 11.995 1.00 98.00 86 ARG A C 1
ATOM 574 O O . ARG A 1 86 ? -10.117 -3.975 12.347 1.00 98.00 86 ARG A O 1
ATOM 581 N N . VAL A 1 87 ? -8.761 -4.984 10.860 1.00 98.50 87 VAL A N 1
ATOM 582 C CA . VAL A 1 87 ? -8.783 -3.931 9.838 1.00 98.50 87 VAL A CA 1
ATOM 583 C C . VAL A 1 87 ? -9.634 -4.412 8.673 1.00 98.50 87 VAL A C 1
ATOM 585 O O . VAL A 1 87 ? -9.431 -5.517 8.179 1.00 98.50 87 VAL A O 1
ATOM 588 N N . GLU A 1 88 ? -10.589 -3.602 8.237 1.00 98.31 88 GLU A N 1
ATOM 589 C CA . GLU A 1 88 ? -11.521 -3.916 7.158 1.00 98.31 88 GLU A CA 1
ATOM 590 C C . GLU A 1 88 ? -11.616 -2.763 6.171 1.00 98.31 88 GLU A C 1
ATOM 592 O O . GLU A 1 88 ? -11.739 -1.602 6.558 1.00 98.31 88 GLU A O 1
ATOM 597 N N . VAL A 1 89 ? -11.620 -3.105 4.889 1.00 98.00 89 VAL A N 1
ATOM 598 C CA . VAL A 1 89 ? -11.899 -2.189 3.789 1.00 98.00 89 VAL A CA 1
ATOM 599 C C . VAL A 1 89 ? -13.360 -2.354 3.406 1.00 98.00 89 VAL A C 1
ATOM 601 O O . VAL A 1 89 ? -13.825 -3.454 3.098 1.00 98.00 89 VAL A O 1
ATOM 604 N N . LEU A 1 90 ? -14.074 -1.241 3.441 1.00 96.69 90 LEU A N 1
ATOM 605 C CA . LEU A 1 90 ? -15.502 -1.128 3.222 1.00 96.69 90 LEU A CA 1
ATOM 606 C C . LEU A 1 90 ? -15.751 -0.267 1.980 1.00 96.69 90 LEU A C 1
ATOM 608 O O . LEU A 1 90 ? -15.117 0.777 1.831 1.00 96.69 90 LEU A O 1
ATOM 612 N N . ILE A 1 91 ? -16.688 -0.652 1.118 1.00 94.94 91 ILE A N 1
ATOM 613 C CA . ILE A 1 91 ? -17.067 0.131 -0.069 1.00 94.94 91 ILE A CA 1
ATOM 614 C C . ILE A 1 91 ? -18.581 0.301 -0.186 1.00 94.94 91 ILE A C 1
ATOM 616 O O . ILE A 1 91 ? -19.351 -0.515 0.316 1.00 94.94 91 ILE A O 1
ATOM 620 N N . GLY A 1 92 ? -19.007 1.346 -0.890 1.00 91.88 92 GLY A N 1
ATOM 621 C CA . GLY A 1 92 ? -20.391 1.555 -1.311 1.00 91.88 92 GLY A CA 1
ATOM 622 C C . GLY A 1 92 ? -20.478 2.676 -2.343 1.00 91.88 92 GLY A C 1
ATOM 623 O O . GLY A 1 92 ? -19.993 3.791 -2.123 1.00 91.88 92 GLY A O 1
ATOM 624 N N . GLY A 1 93 ? -21.052 2.362 -3.507 1.00 86.06 93 GLY A N 1
ATOM 625 C CA . GLY A 1 93 ? -21.053 3.267 -4.656 1.00 86.06 93 GLY A CA 1
ATOM 626 C C . GLY A 1 93 ? -19.631 3.670 -5.063 1.00 86.06 93 GLY A C 1
ATOM 627 O O . GLY A 1 93 ? -18.791 2.815 -5.327 1.00 86.06 93 GLY A O 1
ATOM 628 N N . SER A 1 94 ? -19.364 4.977 -5.097 1.00 86.12 94 SER A N 1
ATOM 629 C CA . SER A 1 94 ? -18.051 5.569 -5.401 1.00 86.12 94 SER A CA 1
ATOM 630 C C . SER A 1 94 ? -17.259 5.976 -4.153 1.00 86.12 94 SER A C 1
ATOM 632 O O . SER A 1 94 ? -16.344 6.789 -4.243 1.00 86.12 94 SER A O 1
ATOM 634 N N . THR A 1 95 ? -17.643 5.478 -2.978 1.00 91.56 95 THR A N 1
ATOM 635 C CA . THR A 1 95 ? -17.016 5.825 -1.699 1.00 91.56 95 THR A CA 1
ATOM 636 C C . THR A 1 95 ? -16.521 4.575 -0.992 1.00 91.56 95 THR A C 1
ATOM 638 O O . THR A 1 95 ? -17.017 3.468 -1.223 1.00 91.56 95 THR A O 1
ATOM 641 N N . GLY A 1 96 ? -15.550 4.751 -0.107 1.00 92.81 96 GLY A N 1
ATOM 642 C CA . GLY A 1 96 ? -15.048 3.670 0.719 1.00 92.81 96 GLY A CA 1
ATOM 643 C C . GLY A 1 96 ? -14.594 4.179 2.067 1.00 92.81 96 GLY A C 1
ATOM 644 O O . GLY A 1 96 ? -14.342 5.366 2.257 1.00 92.81 96 GLY A O 1
ATOM 645 N N . ARG A 1 97 ? -14.504 3.260 3.016 1.00 95.94 97 ARG A N 1
ATOM 646 C CA . ARG A 1 97 ? -14.059 3.509 4.380 1.00 95.94 97 ARG A CA 1
ATOM 647 C C . ARG A 1 97 ? -13.126 2.387 4.807 1.00 95.94 97 ARG A C 1
ATOM 649 O O . ARG A 1 97 ? -13.220 1.268 4.315 1.00 95.94 97 ARG A O 1
ATOM 656 N N . ILE A 1 98 ? -12.254 2.669 5.758 1.00 97.12 98 ILE A N 1
ATOM 657 C CA . ILE A 1 98 ? -11.429 1.669 6.424 1.00 97.12 98 ILE A CA 1
ATOM 658 C C . ILE A 1 98 ? -11.858 1.649 7.883 1.00 97.12 98 ILE A C 1
ATOM 660 O O . ILE A 1 98 ? -11.780 2.669 8.570 1.00 97.12 98 ILE A O 1
ATOM 664 N N . ARG A 1 99 ? -12.351 0.505 8.349 1.00 97.56 99 ARG A N 1
ATOM 665 C CA . ARG A 1 99 ? -12.755 0.292 9.738 1.00 97.56 99 ARG A CA 1
ATOM 666 C C . ARG A 1 99 ? -11.659 -0.473 10.458 1.00 97.56 99 ARG A C 1
ATOM 668 O O . ARG A 1 99 ? -11.200 -1.500 9.973 1.00 97.56 99 ARG A O 1
ATOM 675 N N . VAL A 1 100 ? -11.271 0.013 11.627 1.00 97.94 100 VAL A N 1
ATOM 676 C CA . VAL A 1 100 ? -10.380 -0.697 12.538 1.00 97.94 100 VAL A CA 1
ATOM 677 C C . VAL A 1 100 ? -11.110 -0.911 13.850 1.00 97.94 100 VAL A C 1
ATOM 679 O O . VAL A 1 100 ? -11.437 0.060 14.524 1.00 97.94 100 VAL A O 1
ATOM 682 N N . SER A 1 101 ? -11.377 -2.159 14.210 1.00 96.94 101 SER A N 1
ATOM 683 C CA . SER A 1 101 ? -12.077 -2.524 15.444 1.00 96.94 101 SER A CA 1
ATOM 684 C C . SER A 1 101 ? -11.195 -3.396 16.325 1.00 96.94 101 SER A C 1
ATOM 686 O O . SER A 1 101 ? -10.597 -4.347 15.831 1.00 96.94 101 SER A O 1
ATOM 688 N N . GLY A 1 102 ? -11.156 -3.124 17.622 1.00 95.19 102 GLY A N 1
ATOM 689 C CA . GLY A 1 102 ? -10.409 -3.931 18.582 1.00 95.19 102 GLY A CA 1
ATOM 690 C C . GLY A 1 102 ? -10.733 -3.552 20.028 1.00 95.19 102 GLY A C 1
ATOM 691 O O . GLY A 1 102 ? -11.687 -2.807 20.272 1.00 95.19 102 GLY A O 1
ATOM 692 N N . PRO A 1 103 ? -9.937 -4.018 21.007 1.00 92.56 103 PRO A N 1
ATOM 693 C CA . PRO A 1 103 ? -10.146 -3.716 22.426 1.00 92.56 103 PRO A CA 1
ATOM 694 C C . PRO A 1 103 ? -10.148 -2.215 22.752 1.00 92.56 103 PRO A C 1
ATOM 696 O O . PRO A 1 103 ? -10.794 -1.789 23.704 1.00 92.56 103 PRO A O 1
ATOM 699 N N . GLY A 1 104 ? -9.442 -1.409 21.951 1.00 87.69 104 GLY A N 1
ATOM 700 C CA . GLY A 1 104 ? -9.400 0.051 22.077 1.00 87.69 104 GLY A CA 1
ATOM 701 C C . GLY A 1 104 ? -10.609 0.785 21.481 1.00 87.69 104 GLY A C 1
ATOM 702 O O . GLY A 1 104 ? -10.618 2.013 21.474 1.00 87.69 104 GLY A O 1
ATOM 703 N N . GLY A 1 105 ? -11.608 0.065 20.965 1.00 91.62 105 GLY A N 1
ATOM 704 C CA . GLY A 1 105 ? -12.778 0.628 20.295 1.00 91.62 105 GLY A CA 1
ATOM 705 C C . GLY A 1 105 ? -12.703 0.530 18.771 1.00 91.62 105 GLY A C 1
ATOM 706 O O . GLY A 1 105 ? -11.972 -0.289 18.212 1.00 91.62 105 GLY A O 1
ATOM 707 N N . THR A 1 106 ? -13.507 1.352 18.093 1.00 94.62 106 THR A N 1
ATOM 708 C CA . THR A 1 106 ? -13.596 1.381 16.626 1.00 94.62 106 THR A CA 1
ATOM 709 C C . THR A 1 106 ? -13.109 2.721 16.084 1.00 94.62 106 THR A C 1
ATOM 711 O O . THR A 1 106 ? -13.593 3.768 16.505 1.00 94.62 106 THR A O 1
ATOM 714 N N . ASN A 1 107 ? -12.192 2.683 15.119 1.00 95.19 107 ASN A N 1
ATOM 715 C CA . ASN A 1 107 ? -11.746 3.825 1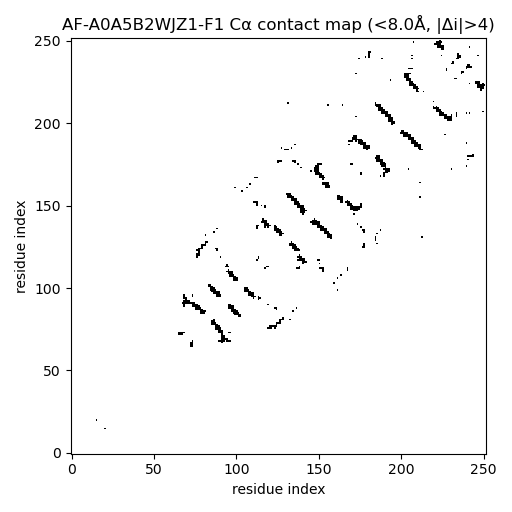4.325 1.00 95.19 107 ASN A CA 1
ATOM 716 C C . ASN A 1 107 ? -12.241 3.667 12.886 1.00 95.19 107 ASN A C 1
ATOM 718 O O . ASN A 1 107 ? -12.212 2.566 12.335 1.00 95.19 107 ASN A O 1
ATOM 722 N N . ILE A 1 108 ? -12.688 4.759 12.272 1.00 96.06 108 ILE A N 1
ATOM 723 C CA . ILE A 1 108 ? -13.156 4.776 10.884 1.00 96.06 108 ILE A CA 1
ATOM 724 C C . ILE A 1 108 ? -12.397 5.866 10.135 1.00 96.06 108 ILE A C 1
ATOM 726 O O . ILE A 1 108 ? -12.344 7.012 10.573 1.00 96.06 108 ILE A O 1
ATOM 730 N N . PHE A 1 109 ? -11.840 5.500 8.988 1.00 95.31 109 PHE A N 1
ATOM 731 C CA . PHE A 1 109 ? -11.115 6.379 8.080 1.00 95.31 109 PHE A CA 1
ATOM 732 C C . PHE A 1 109 ? -11.843 6.408 6.730 1.00 95.31 109 PHE A C 1
ATOM 734 O O . PHE A 1 109 ? -12.321 5.372 6.284 1.00 95.31 109 PHE A O 1
ATOM 741 N N . GLU A 1 110 ? -11.917 7.550 6.049 1.00 94.00 110 GLU A N 1
ATOM 742 C CA . GLU A 1 110 ? -12.365 7.592 4.640 1.00 94.00 110 GLU A CA 1
ATOM 743 C C . GLU A 1 110 ? -11.309 6.951 3.723 1.00 94.00 110 GLU A C 1
ATOM 745 O O . GLU A 1 110 ? -10.129 7.229 3.890 1.00 94.00 110 GLU A O 1
ATOM 750 N N . ALA A 1 111 ? -11.670 6.113 2.759 1.00 93.69 111 ALA A N 1
ATOM 751 C CA . ALA A 1 111 ? -10.688 5.546 1.831 1.00 93.69 111 ALA A CA 1
ATOM 752 C C . ALA A 1 111 ? -10.428 6.525 0.675 1.00 93.69 111 ALA A C 1
ATOM 754 O O . ALA A 1 111 ? -11.266 6.667 -0.216 1.00 93.69 111 ALA A O 1
ATOM 755 N N . THR A 1 112 ? -9.262 7.174 0.652 1.00 92.50 112 THR A N 1
ATOM 756 C CA . THR A 1 112 ? -8.887 8.111 -0.427 1.00 92.50 112 THR A CA 1
ATOM 757 C C . THR A 1 112 ? -8.341 7.391 -1.660 1.00 92.50 112 THR A C 1
ATOM 759 O O . THR A 1 112 ? -8.230 7.971 -2.739 1.00 92.50 112 THR A O 1
ATOM 762 N N . THR A 1 113 ? -8.036 6.098 -1.542 1.00 90.56 113 THR A N 1
ATOM 763 C CA . THR A 1 113 ? -7.572 5.267 -2.663 1.00 90.56 113 THR A CA 1
ATOM 764 C C . THR A 1 113 ? -8.593 5.234 -3.812 1.00 90.56 113 THR A C 1
ATOM 766 O O . THR A 1 113 ? -8.210 5.309 -4.979 1.00 90.56 113 THR A O 1
ATOM 769 N N . ILE A 1 114 ? -9.896 5.217 -3.504 1.00 92.00 114 ILE A N 1
ATOM 770 C CA . ILE A 1 114 ? -10.975 5.222 -4.513 1.00 92.00 114 ILE A CA 1
ATOM 771 C C . ILE A 1 114 ? -11.053 6.563 -5.252 1.00 92.00 114 ILE A C 1
ATOM 773 O O . ILE A 1 114 ? -11.290 6.582 -6.458 1.00 92.00 114 ILE A O 1
ATOM 777 N N . GLU A 1 115 ? -10.788 7.679 -4.565 1.00 88.38 115 GLU A N 1
ATOM 778 C CA . GLU A 1 115 ? -10.751 9.020 -5.173 1.00 88.38 115 GLU A CA 1
ATOM 779 C C . GLU A 1 115 ? -9.662 9.126 -6.252 1.00 88.38 115 GLU A C 1
ATOM 781 O O . GLU A 1 115 ? -9.785 9.905 -7.193 1.00 88.38 115 GLU A O 1
ATOM 786 N N . SER A 1 116 ? -8.627 8.282 -6.161 1.00 87.12 116 SER A N 1
ATOM 787 C CA . SER A 1 116 ? -7.566 8.154 -7.169 1.00 87.12 116 SER A CA 1
ATOM 788 C C . SER A 1 116 ? -7.959 7.270 -8.367 1.00 87.12 116 SER A C 1
ATOM 790 O O . SER A 1 116 ? -7.114 6.948 -9.200 1.00 87.12 116 SER A O 1
ATOM 792 N N . GLY A 1 117 ? -9.220 6.833 -8.459 1.00 91.06 117 GLY A N 1
ATOM 793 C CA . GLY A 1 117 ? -9.722 5.962 -9.528 1.00 91.06 117 GLY A CA 1
ATOM 794 C C . GLY A 1 117 ? -9.363 4.483 -9.358 1.00 91.06 117 GLY A C 1
ATOM 795 O O . GLY A 1 117 ? -9.527 3.696 -10.295 1.00 91.06 117 GLY A O 1
ATOM 796 N N . ALA A 1 118 ? -8.863 4.089 -8.183 1.00 95.00 118 ALA A N 1
ATOM 797 C CA . ALA A 1 118 ? -8.530 2.703 -7.900 1.00 95.00 118 ALA A CA 1
ATOM 798 C C . ALA A 1 118 ? -9.759 1.891 -7.483 1.00 95.00 118 ALA A C 1
ATOM 800 O O . ALA A 1 118 ? -10.562 2.305 -6.647 1.00 95.00 118 ALA A O 1
ATOM 801 N N . LYS A 1 119 ? -9.876 0.689 -8.047 1.00 95.31 119 LYS A N 1
ATOM 802 C CA . LYS A 1 119 ? -10.876 -0.298 -7.642 1.00 95.31 119 LYS A CA 1
ATOM 803 C C . LYS A 1 119 ? -10.342 -1.135 -6.491 1.00 95.31 119 LYS A C 1
ATOM 805 O O . LYS A 1 119 ? -9.261 -1.716 -6.606 1.00 95.31 119 LYS A O 1
ATOM 810 N N . LEU A 1 120 ? -11.121 -1.205 -5.414 1.00 95.19 120 LEU A N 1
ATOM 811 C CA . LEU A 1 120 ? -10.831 -2.056 -4.265 1.00 95.19 120 LEU A CA 1
ATOM 812 C C . LEU A 1 120 ? -11.561 -3.402 -4.397 1.00 95.19 120 LEU A C 1
ATOM 814 O O . LEU A 1 120 ? -12.729 -3.442 -4.783 1.00 95.19 120 LEU A O 1
ATOM 818 N N . ALA A 1 121 ? -10.866 -4.488 -4.079 1.00 94.62 121 ALA A N 1
ATOM 819 C CA . ALA A 1 121 ? -11.319 -5.871 -4.167 1.00 94.62 121 ALA A CA 1
ATOM 820 C C . ALA A 1 121 ? -10.842 -6.677 -2.941 1.00 94.62 121 ALA A C 1
ATOM 822 O O . ALA A 1 121 ? -10.383 -6.112 -1.948 1.00 94.62 121 ALA A O 1
ATOM 823 N N . SER A 1 122 ? -10.968 -8.004 -2.981 1.00 96.56 122 SER A N 1
ATOM 824 C CA . SER A 1 122 ? -10.624 -8.879 -1.851 1.00 96.56 122 SER A CA 1
ATOM 825 C C . SER A 1 122 ? -9.138 -8.914 -1.495 1.00 96.56 122 SER A C 1
ATOM 827 O O . SER A 1 122 ? -8.788 -9.253 -0.369 1.00 96.56 122 SER A O 1
ATOM 829 N N . ASP A 1 123 ? -8.269 -8.560 -2.437 1.00 96.25 123 ASP A N 1
ATOM 830 C CA . ASP A 1 123 ? -6.816 -8.475 -2.286 1.00 96.25 123 ASP A CA 1
ATOM 831 C C . ASP A 1 123 ? -6.324 -7.048 -1.993 1.00 96.25 123 ASP A C 1
ATOM 833 O O . ASP A 1 123 ? -5.124 -6.809 -1.928 1.00 96.25 123 ASP A O 1
ATOM 837 N N . SER A 1 124 ? -7.236 -6.094 -1.782 1.00 97.62 124 SER A N 1
ATOM 838 C CA . SER A 1 124 ? -6.905 -4.681 -1.572 1.00 97.62 124 SER A CA 1
ATOM 839 C C . SER A 1 124 ? -6.379 -4.329 -0.188 1.00 97.62 124 SER A C 1
ATOM 841 O O . SER A 1 124 ? -6.161 -3.150 0.083 1.00 97.62 124 SER A O 1
ATOM 843 N N . LEU A 1 125 ? -6.215 -5.303 0.703 1.00 98.62 125 LEU A N 1
ATOM 844 C CA . LEU A 1 125 ? -5.694 -5.081 2.043 1.00 98.62 125 LEU A CA 1
ATOM 845 C C . LEU A 1 125 ? -4.508 -6.001 2.293 1.00 98.62 125 LEU A C 1
ATOM 847 O O . LEU A 1 125 ? -4.644 -7.222 2.275 1.00 98.62 125 LEU A O 1
ATOM 851 N N . GLN A 1 126 ? -3.372 -5.394 2.615 1.00 98.56 126 GLN A N 1
ATOM 852 C CA . GLN A 1 126 ? -2.202 -6.095 3.114 1.00 98.56 126 GLN A CA 1
ATOM 853 C C . GLN A 1 126 ? -1.785 -5.475 4.442 1.00 98.56 126 GLN A C 1
ATOM 855 O O . GLN A 1 126 ? -1.369 -4.320 4.477 1.00 98.56 126 GLN A O 1
ATOM 860 N N . CYS A 1 127 ? -1.840 -6.239 5.527 1.00 98.31 127 CYS A N 1
ATOM 861 C CA . CYS A 1 127 ? -1.330 -5.812 6.824 1.00 98.31 127 CYS A CA 1
ATOM 862 C C . CYS A 1 127 ? -0.121 -6.633 7.262 1.00 98.31 127 CYS A C 1
ATOM 864 O O . CYS A 1 127 ? -0.056 -7.843 7.037 1.00 98.31 127 CYS A O 1
ATOM 866 N N . VAL A 1 128 ? 0.812 -5.972 7.942 1.00 97.56 128 VAL A N 1
ATOM 867 C CA . VAL A 1 128 ? 1.945 -6.596 8.620 1.00 97.56 128 VAL A CA 1
ATOM 868 C C . VAL A 1 128 ? 1.976 -6.113 10.063 1.00 97.56 128 VAL A C 1
ATOM 870 O O . VAL A 1 128 ? 2.000 -4.912 10.341 1.00 97.56 128 VAL A O 1
ATOM 873 N N . GLU A 1 129 ? 1.936 -7.072 10.980 1.00 95.50 129 GLU A N 1
ATOM 874 C CA . GLU A 1 129 ? 2.090 -6.838 12.410 1.00 95.50 129 GLU A CA 1
ATOM 875 C C . GLU A 1 129 ? 3.574 -6.733 12.773 1.00 95.50 129 GLU A C 1
ATOM 877 O O . GLU A 1 129 ? 4.421 -7.438 12.229 1.00 95.50 129 GLU A O 1
ATOM 882 N N . GLY A 1 130 ? 3.884 -5.842 13.708 1.00 92.69 130 GLY A N 1
ATOM 883 C CA . GLY A 1 130 ? 5.234 -5.608 14.202 1.00 92.69 130 GLY A CA 1
ATOM 884 C C . GLY A 1 130 ? 5.235 -4.528 15.278 1.00 92.69 130 GLY A C 1
ATOM 885 O O . GLY A 1 130 ? 4.171 -4.034 15.665 1.00 92.69 130 GLY A O 1
ATOM 886 N N . VAL A 1 131 ? 6.431 -4.122 15.723 1.00 90.31 131 VAL A N 1
ATOM 887 C CA . VAL A 1 131 ? 6.611 -3.011 16.685 1.00 90.31 131 VAL A CA 1
ATOM 888 C C . VAL A 1 131 ? 5.880 -1.754 16.207 1.00 90.31 131 VAL A C 1
ATOM 890 O O . VAL A 1 131 ? 5.219 -1.068 16.987 1.00 90.31 131 VAL A O 1
ATOM 893 N N . VAL A 1 132 ? 5.947 -1.500 14.900 1.00 93.19 132 VAL A N 1
ATOM 894 C CA . VAL A 1 132 ? 5.015 -0.632 14.190 1.00 93.19 132 VAL A CA 1
ATOM 895 C C . VAL A 1 132 ? 4.236 -1.507 13.223 1.00 93.19 132 VAL A C 1
ATOM 897 O O . VAL A 1 132 ? 4.812 -2.068 12.295 1.00 93.19 132 VAL A O 1
ATOM 900 N N . SER A 1 133 ? 2.931 -1.643 13.449 1.00 95.81 133 SER A N 1
ATOM 901 C CA . SER A 1 133 ? 2.080 -2.393 12.523 1.00 95.81 133 SER A CA 1
ATOM 902 C C . SER A 1 133 ? 1.623 -1.482 11.389 1.00 95.81 133 SER A C 1
ATOM 904 O O . SER A 1 133 ? 1.316 -0.310 11.621 1.00 95.81 133 SER A O 1
ATOM 906 N N . VAL A 1 134 ? 1.569 -2.003 10.168 1.00 96.75 134 VAL A N 1
ATOM 907 C CA . VAL A 1 134 ? 1.210 -1.227 8.976 1.00 96.75 134 VAL A CA 1
ATOM 908 C C . VAL A 1 134 ? 0.198 -2.008 8.155 1.00 96.75 134 VAL A C 1
ATOM 910 O O . VAL A 1 134 ? 0.382 -3.196 7.914 1.00 96.75 134 VAL A O 1
ATOM 913 N N . CYS A 1 135 ? -0.847 -1.332 7.695 1.00 98.19 135 CYS A N 1
ATOM 914 C CA . CYS A 1 135 ? -1.758 -1.840 6.680 1.00 98.19 135 CYS A CA 1
ATOM 915 C C . CYS A 1 135 ? -1.684 -0.950 5.449 1.00 98.19 135 CYS A C 1
ATOM 917 O O . CYS A 1 135 ? -1.800 0.265 5.567 1.00 98.19 135 CYS A O 1
ATOM 919 N N . LEU A 1 136 ? -1.525 -1.550 4.280 1.00 98.25 136 LEU A N 1
ATOM 920 C CA . LEU A 1 136 ? -1.659 -0.907 2.987 1.00 98.25 136 LEU A CA 1
ATOM 921 C C . LEU A 1 136 ? -3.028 -1.275 2.428 1.00 98.25 136 LEU A C 1
ATOM 923 O O . LEU A 1 136 ? -3.330 -2.454 2.237 1.00 98.25 136 LEU A O 1
ATOM 927 N N . VAL A 1 137 ? -3.831 -0.255 2.154 1.00 98.31 137 VAL A N 1
ATOM 928 C CA . VAL A 1 137 ? -5.026 -0.377 1.325 1.00 98.31 137 VAL A CA 1
ATOM 929 C C . VAL A 1 137 ? -4.629 0.024 -0.083 1.00 98.31 137 VAL A C 1
ATOM 931 O O . VAL A 1 137 ? -4.116 1.121 -0.276 1.00 98.31 137 VAL A O 1
ATOM 934 N N . HIS A 1 138 ? -4.807 -0.859 -1.059 1.00 98.00 138 HIS A N 1
ATOM 935 C CA . HIS A 1 138 ? -4.390 -0.605 -2.434 1.00 98.00 138 HIS A CA 1
ATOM 936 C C . HIS A 1 138 ? -5.380 -1.149 -3.454 1.00 98.00 138 HIS A C 1
ATOM 938 O O . HIS A 1 138 ? -6.111 -2.103 -3.208 1.00 98.00 138 HIS A O 1
ATOM 944 N N . GLY A 1 139 ? -5.376 -0.574 -4.647 1.00 97.38 139 GLY A N 1
ATOM 945 C CA . GLY A 1 139 ? -6.227 -1.020 -5.739 1.00 97.38 139 GLY A CA 1
ATOM 946 C C . GLY A 1 139 ? -5.632 -0.688 -7.092 1.00 97.38 139 GLY A C 1
ATOM 947 O O . GLY A 1 139 ? -4.756 0.171 -7.215 1.00 97.38 139 GLY A O 1
ATOM 948 N N . ARG A 1 140 ? -6.132 -1.375 -8.116 1.00 97.06 140 ARG A N 1
ATOM 949 C CA . ARG A 1 140 ? -5.756 -1.104 -9.502 1.00 97.06 140 ARG A CA 1
ATOM 950 C C . ARG A 1 140 ? -6.514 0.117 -9.998 1.00 97.06 140 ARG A C 1
ATOM 952 O O . ARG A 1 140 ? -7.738 0.163 -9.880 1.00 97.06 140 ARG A O 1
ATOM 959 N N . ILE A 1 141 ? -5.800 1.077 -10.566 1.00 95.88 141 ILE A N 1
ATOM 960 C CA . ILE A 1 141 ? -6.403 2.243 -11.210 1.00 95.88 141 ILE A CA 1
ATOM 961 C C . ILE A 1 141 ? -7.028 1.786 -12.519 1.00 95.88 141 ILE A C 1
ATOM 963 O O . ILE A 1 141 ? -6.382 1.096 -13.313 1.00 95.88 141 ILE A O 1
ATOM 967 N N . THR A 1 142 ? -8.291 2.151 -12.722 1.00 91.56 142 THR A N 1
ATOM 968 C CA . THR A 1 142 ? -9.015 1.826 -13.950 1.00 91.56 142 THR A CA 1
ATOM 969 C C . THR A 1 142 ? -9.486 3.085 -14.655 1.00 91.56 142 THR A C 1
ATOM 971 O O . THR A 1 142 ? -10.185 3.901 -14.054 1.00 91.56 142 THR A O 1
ATOM 974 N N . GLY A 1 143 ? -9.169 3.194 -15.942 1.00 86.50 143 GLY A N 1
ATOM 975 C CA . GLY A 1 143 ? -9.511 4.342 -16.776 1.00 86.50 143 GLY A CA 1
ATOM 976 C C . GLY A 1 143 ? -8.547 5.526 -16.633 1.00 86.50 143 GLY A C 1
ATOM 977 O O . GLY A 1 143 ? -7.750 5.626 -15.703 1.00 86.50 143 GLY A O 1
ATOM 978 N N . GLY A 1 144 ? -8.618 6.448 -17.596 1.00 85.62 144 GLY A N 1
ATOM 979 C CA . GLY A 1 144 ? -7.744 7.623 -17.648 1.00 85.62 144 GLY A CA 1
ATOM 980 C C . GLY A 1 144 ? -6.306 7.310 -18.082 1.00 85.62 144 GLY A C 1
ATOM 981 O O . GLY A 1 144 ? -6.008 6.253 -18.628 1.00 85.62 144 GLY A O 1
ATOM 982 N N . LYS A 1 145 ? -5.392 8.266 -17.863 1.00 82.25 145 LYS A N 1
ATOM 983 C CA . LYS A 1 145 ? -3.983 8.176 -18.306 1.00 82.25 145 LYS A CA 1
ATOM 984 C C . LYS A 1 145 ? -3.123 7.211 -17.478 1.00 82.25 145 LYS A C 1
ATOM 986 O O . LYS A 1 145 ? -1.999 6.922 -17.868 1.00 82.25 145 LYS A O 1
ATOM 991 N N . GLN A 1 146 ? -3.629 6.773 -16.330 1.00 83.69 146 GLN A N 1
ATOM 992 C CA . GLN A 1 146 ? -2.927 5.939 -15.350 1.00 83.69 146 GLN A CA 1
ATOM 993 C C . GLN A 1 146 ? -3.499 4.512 -15.295 1.00 83.69 146 GLN A C 1
ATOM 995 O O . GLN A 1 146 ? -3.266 3.783 -14.330 1.00 83.69 146 GLN A O 1
ATOM 1000 N N . ASP A 1 147 ? -4.271 4.126 -16.316 1.00 88.62 147 ASP A N 1
ATOM 1001 C CA . ASP A 1 147 ? -4.922 2.822 -16.383 1.00 88.62 147 ASP A CA 1
ATOM 1002 C C . ASP A 1 147 ? -3.909 1.679 -16.245 1.00 88.62 147 ASP A C 1
ATOM 1004 O O . ASP A 1 147 ? -2.854 1.659 -16.881 1.00 88.62 147 ASP A O 1
ATOM 1008 N N . GLY A 1 148 ? -4.224 0.726 -15.371 1.00 89.62 148 GLY A N 1
ATOM 1009 C CA . GLY A 1 148 ? -3.364 -0.415 -15.078 1.00 89.62 148 GLY A CA 1
ATOM 1010 C C . GLY A 1 148 ? -2.260 -0.173 -14.046 1.00 89.62 148 GLY A C 1
ATOM 1011 O O . GLY A 1 148 ? -1.609 -1.144 -13.648 1.00 89.62 148 GLY A O 1
ATOM 1012 N N . GLY A 1 149 ? -2.086 1.066 -13.578 1.00 95.69 149 GLY A N 1
ATOM 1013 C CA . GLY A 1 149 ? -1.297 1.387 -12.391 1.00 95.69 149 GLY A CA 1
ATOM 1014 C C . GLY A 1 149 ? -1.989 0.966 -11.090 1.00 95.69 149 GLY A C 1
ATOM 1015 O O . GLY A 1 149 ? -3.070 0.372 -11.089 1.00 95.69 149 GLY A O 1
ATOM 1016 N N . MET A 1 150 ? -1.367 1.297 -9.964 1.00 97.81 150 MET A N 1
ATOM 1017 C CA . MET A 1 150 ? -1.901 1.059 -8.623 1.00 97.81 150 MET A CA 1
ATOM 1018 C C . MET A 1 150 ? -1.898 2.359 -7.822 1.00 97.81 150 MET A C 1
ATOM 1020 O O . MET A 1 150 ? -0.951 3.141 -7.910 1.00 97.81 150 MET A O 1
ATOM 1024 N N . ALA A 1 151 ? -2.914 2.551 -6.989 1.00 97.25 151 ALA A N 1
ATOM 1025 C CA . ALA A 1 151 ? -2.900 3.547 -5.923 1.00 97.25 151 ALA A CA 1
ATOM 1026 C C . ALA A 1 151 ? -3.050 2.844 -4.577 1.00 97.25 151 ALA A C 1
ATOM 1028 O O . ALA A 1 151 ? -3.633 1.759 -4.498 1.00 97.25 151 ALA A O 1
ATOM 1029 N N . GLY A 1 152 ? -2.554 3.468 -3.517 1.00 97.12 152 GLY A N 1
ATOM 1030 C CA . GLY A 1 152 ? -2.800 2.992 -2.170 1.00 97.12 152 GLY A CA 1
ATOM 1031 C C . GLY A 1 152 ? -2.538 4.027 -1.093 1.00 97.12 152 GLY A C 1
ATOM 1032 O O . GLY A 1 152 ? -1.931 5.070 -1.319 1.00 97.12 152 GLY A O 1
ATOM 1033 N N . GLU A 1 153 ? -2.985 3.710 0.107 1.00 96.31 153 GLU A N 1
ATOM 1034 C CA . GLU A 1 153 ? -2.799 4.498 1.315 1.00 96.31 153 GLU A CA 1
ATOM 1035 C C . GLU A 1 153 ? -2.433 3.568 2.471 1.00 96.31 153 GLU A C 1
ATOM 1037 O O . GLU A 1 153 ? -2.812 2.396 2.490 1.00 96.31 153 GLU A O 1
ATOM 1042 N N . VAL A 1 154 ? -1.681 4.083 3.443 1.00 96.50 154 VAL A N 1
ATOM 1043 C CA . VAL A 1 154 ? -1.258 3.288 4.601 1.00 96.50 154 VAL A CA 1
ATOM 1044 C C . VAL A 1 154 ? -1.955 3.735 5.873 1.00 96.50 154 VAL A C 1
ATOM 1046 O O . VAL A 1 154 ? -2.135 4.928 6.121 1.00 96.50 154 VAL A O 1
ATOM 1049 N N . LEU A 1 155 ? -2.284 2.768 6.718 1.00 96.56 155 LEU A N 1
ATOM 1050 C CA . LEU A 1 155 ? -2.581 2.962 8.127 1.00 96.56 155 LEU A CA 1
ATOM 1051 C C . LEU A 1 155 ? -1.405 2.439 8.944 1.00 96.56 155 LEU A C 1
ATOM 1053 O O . LEU A 1 155 ? -0.880 1.360 8.674 1.00 96.56 155 LEU A O 1
ATOM 1057 N N . VAL A 1 156 ? -1.002 3.198 9.953 1.00 95.31 156 VAL A N 1
ATOM 1058 C CA . VAL A 1 156 ? 0.142 2.893 10.808 1.00 95.31 156 VAL A CA 1
ATOM 1059 C C . VAL A 1 156 ? -0.330 2.850 12.249 1.00 95.31 156 VAL A C 1
ATOM 1061 O O . VAL A 1 156 ? -0.926 3.810 12.741 1.00 95.31 156 VAL A O 1
ATOM 1064 N N . ARG A 1 157 ? -0.040 1.751 12.940 1.00 94.88 157 ARG A N 1
ATOM 1065 C CA . ARG A 1 157 ? -0.309 1.585 14.364 1.00 94.88 157 ARG A CA 1
ATOM 1066 C C . ARG A 1 157 ? 0.958 1.833 15.166 1.00 94.88 157 ARG A C 1
ATOM 1068 O O . ARG A 1 157 ? 1.932 1.093 15.032 1.00 94.88 157 ARG A O 1
ATOM 1075 N N . ARG A 1 158 ? 0.932 2.841 16.036 1.00 91.81 158 ARG A N 1
ATOM 1076 C CA . ARG A 1 158 ? 2.006 3.127 17.000 1.00 91.81 158 ARG A CA 1
ATOM 1077 C C . ARG A 1 158 ? 1.411 3.239 18.390 1.00 91.81 158 ARG A C 1
ATOM 1079 O O . ARG A 1 158 ? 0.390 3.899 18.566 1.00 91.81 158 ARG A O 1
ATOM 1086 N N . SER A 1 159 ? 2.031 2.581 19.366 1.00 89.81 159 SER A N 1
ATOM 1087 C CA . SER A 1 159 ? 1.586 2.629 20.767 1.00 89.81 159 SER A CA 1
ATOM 1088 C C . SER A 1 159 ? 0.086 2.326 20.932 1.00 89.81 159 SER A C 1
ATOM 1090 O O . SER A 1 159 ? -0.622 3.001 21.673 1.00 89.81 159 SER A O 1
ATOM 1092 N N . GLY A 1 160 ? -0.419 1.346 20.173 1.00 90.19 160 GLY A N 1
ATOM 1093 C CA . GLY A 1 160 ? -1.821 0.913 20.204 1.00 90.19 160 GLY A CA 1
ATOM 1094 C C . GLY A 1 160 ? -2.817 1.779 19.422 1.00 90.19 160 GLY A C 1
ATOM 1095 O O . GLY A 1 160 ? -3.962 1.367 19.278 1.00 90.19 160 GLY A O 1
ATOM 1096 N N . SER A 1 161 ? -2.406 2.930 18.881 1.00 92.38 161 SER A N 1
ATOM 1097 C CA . SER A 1 161 ? -3.286 3.836 18.128 1.00 92.38 161 SER A CA 1
ATOM 1098 C C . SER A 1 161 ? -3.012 3.778 16.630 1.00 92.38 161 SER A C 1
ATOM 1100 O O . SER A 1 161 ? -1.854 3.814 16.209 1.00 92.38 161 SER A O 1
ATOM 1102 N N . TRP A 1 162 ? -4.076 3.716 15.829 1.00 95.50 162 TRP A N 1
ATOM 1103 C CA . TRP A 1 162 ? -4.010 3.747 14.368 1.00 95.50 162 TRP A CA 1
ATOM 1104 C C . TRP A 1 162 ? -4.111 5.177 13.842 1.00 95.50 162 TRP A C 1
ATOM 1106 O O . TRP A 1 162 ? -4.967 5.946 14.272 1.00 95.50 162 TRP A O 1
ATOM 1116 N N . ALA A 1 163 ? -3.269 5.516 12.873 1.00 94.00 163 ALA A N 1
ATOM 1117 C CA . ALA A 1 163 ? -3.313 6.781 12.154 1.00 94.00 163 ALA A CA 1
ATOM 1118 C C . ALA A 1 163 ? -3.088 6.553 10.658 1.00 94.00 163 ALA A C 1
ATOM 1120 O O . ALA A 1 163 ? -2.394 5.613 10.264 1.00 94.00 163 ALA A O 1
ATOM 1121 N N . ARG A 1 164 ? -3.638 7.431 9.815 1.00 92.44 164 ARG A N 1
ATOM 1122 C CA . ARG A 1 164 ? -3.351 7.409 8.377 1.00 92.44 164 ARG A CA 1
ATOM 1123 C C . ARG A 1 164 ? -1.961 7.978 8.095 1.00 92.44 164 ARG A C 1
ATOM 1125 O O . ARG A 1 164 ? -1.555 8.976 8.691 1.00 92.44 164 ARG A O 1
ATOM 1132 N N . GLY A 1 165 ? -1.249 7.365 7.155 1.00 88.75 165 GLY A N 1
ATOM 1133 C CA . GLY A 1 165 ? -0.090 7.973 6.513 1.00 88.75 165 GLY A CA 1
ATOM 1134 C C . GLY A 1 165 ? -0.487 9.248 5.767 1.00 88.75 165 GLY A C 1
ATOM 1135 O O . GLY A 1 165 ? -1.594 9.374 5.257 1.00 88.75 165 GLY A O 1
ATOM 1136 N N . GLN A 1 166 ? 0.412 10.227 5.715 1.00 79.94 166 GLN A N 1
ATOM 1137 C CA . GLN A 1 166 ? 0.057 11.551 5.193 1.00 79.94 166 GLN A CA 1
ATOM 1138 C C . GLN A 1 166 ? -0.036 11.633 3.667 1.00 79.94 166 GLN A C 1
ATOM 1140 O O . GLN A 1 166 ? -0.626 12.578 3.155 1.00 79.94 166 GLN A O 1
ATOM 1145 N N . VAL A 1 167 ? 0.576 10.695 2.941 1.00 84.00 167 VAL A N 1
ATOM 1146 C CA . VAL A 1 167 ? 0.723 10.785 1.484 1.00 84.00 167 VAL A CA 1
ATOM 1147 C C . VAL A 1 167 ? 0.224 9.487 0.849 1.00 84.00 167 VAL A C 1
ATOM 1149 O O . VAL A 1 167 ? 0.597 8.416 1.336 1.00 84.00 167 VAL A O 1
ATOM 1152 N N . PRO A 1 168 ? -0.605 9.556 -0.208 1.00 90.94 168 PRO A N 1
ATOM 1153 C CA . PRO A 1 168 ? -0.952 8.382 -0.995 1.00 90.94 168 PRO A CA 1
ATOM 1154 C C . PRO A 1 168 ? 0.269 7.865 -1.767 1.00 90.94 168 PRO A C 1
ATOM 1156 O O . PRO A 1 168 ? 1.174 8.616 -2.132 1.00 90.94 168 PRO A O 1
ATOM 1159 N N . TYR A 1 169 ? 0.271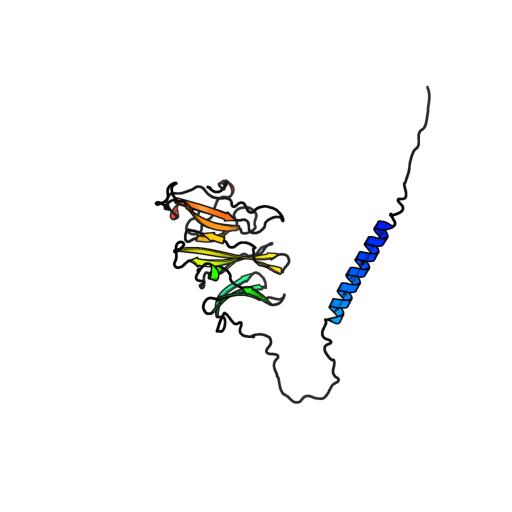 6.572 -2.051 1.00 94.88 169 TYR A N 1
ATOM 1160 C CA . TYR A 1 169 ? 1.290 5.891 -2.834 1.00 94.88 169 TYR A CA 1
ATOM 1161 C C . TYR A 1 169 ? 0.739 5.570 -4.214 1.00 94.88 169 TYR A C 1
ATOM 1163 O O . TYR A 1 169 ? -0.420 5.187 -4.363 1.00 94.88 169 TYR A O 1
ATOM 1171 N N . TYR A 1 170 ? 1.590 5.700 -5.222 1.00 95.81 170 TYR A N 1
ATOM 1172 C CA . TYR A 1 170 ? 1.234 5.436 -6.607 1.00 95.81 170 TYR A CA 1
ATOM 1173 C C . TYR A 1 170 ? 2.291 4.550 -7.254 1.00 95.81 170 TYR A C 1
ATOM 1175 O O . TYR A 1 170 ? 3.486 4.758 -7.044 1.00 95.81 170 TYR A O 1
ATOM 1183 N N . ALA A 1 171 ? 1.853 3.599 -8.071 1.00 96.81 171 ALA A N 1
ATOM 1184 C CA . ALA A 1 171 ? 2.690 2.779 -8.933 1.00 96.81 171 ALA A CA 1
ATOM 1185 C C . ALA A 1 171 ? 2.182 2.905 -10.374 1.00 96.81 171 ALA A C 1
ATOM 1187 O O . ALA A 1 171 ? 1.010 2.659 -10.648 1.00 96.81 171 ALA A O 1
ATOM 1188 N N . SER A 1 172 ? 3.053 3.271 -11.314 1.00 95.06 172 SER A N 1
ATOM 1189 C CA . SER A 1 172 ? 2.704 3.299 -12.747 1.00 95.06 172 SER A CA 1
ATOM 1190 C C . SER A 1 172 ? 2.721 1.915 -13.404 1.00 95.06 172 SER A C 1
ATOM 1192 O O . SER A 1 172 ? 2.289 1.774 -14.543 1.00 95.06 172 SER A O 1
ATOM 1194 N N . ALA A 1 173 ? 3.195 0.892 -12.694 1.00 94.88 173 ALA A N 1
ATOM 1195 C CA . ALA A 1 173 ? 3.145 -0.508 -13.095 1.00 94.88 173 ALA A CA 1
ATOM 1196 C C . ALA A 1 173 ? 2.316 -1.322 -12.073 1.00 94.88 173 ALA A C 1
ATOM 1198 O O . ALA A 1 173 ? 2.083 -0.845 -10.959 1.00 94.88 173 ALA A O 1
ATOM 1199 N N . PRO A 1 174 ? 1.855 -2.544 -12.408 1.00 95.06 174 PRO A N 1
ATOM 1200 C CA . PRO A 1 174 ? 0.873 -3.284 -11.611 1.00 95.06 174 PRO A CA 1
ATOM 1201 C C . PRO A 1 174 ? 1.487 -3.980 -10.382 1.00 95.06 174 PRO A C 1
ATOM 1203 O O . PRO A 1 174 ? 1.358 -5.190 -10.214 1.00 95.06 174 PRO A O 1
ATOM 1206 N N . TYR A 1 175 ? 2.193 -3.228 -9.537 1.00 97.81 175 TYR A N 1
ATOM 1207 C CA . TYR A 1 175 ? 2.757 -3.718 -8.284 1.00 97.81 175 TYR A CA 1
ATOM 1208 C C . TYR A 1 175 ? 2.858 -2.594 -7.247 1.00 97.81 175 TYR A C 1
ATOM 1210 O O . TYR A 1 175 ? 3.574 -1.611 -7.450 1.00 97.81 175 TYR A O 1
ATOM 1218 N N . LEU A 1 176 ? 2.172 -2.777 -6.121 1.00 98.38 176 LEU A N 1
ATOM 1219 C CA . LEU A 1 176 ? 2.238 -1.932 -4.933 1.00 98.38 176 LEU A CA 1
ATOM 1220 C C . LEU A 1 176 ? 1.995 -2.827 -3.713 1.00 98.38 176 LEU A C 1
ATOM 1222 O O . LEU A 1 176 ? 0.944 -3.456 -3.634 1.00 98.38 176 LEU A O 1
ATOM 1226 N N . ALA A 1 177 ? 2.964 -2.937 -2.805 1.00 98.25 177 ALA A N 1
ATOM 1227 C CA . ALA A 1 177 ? 2.878 -3.862 -1.673 1.00 98.25 177 ALA A CA 1
ATOM 1228 C C . ALA A 1 177 ? 3.726 -3.408 -0.476 1.00 98.25 177 ALA A C 1
ATOM 1230 O O . ALA A 1 177 ? 4.678 -2.647 -0.639 1.00 98.25 177 ALA A O 1
ATOM 1231 N N . LEU A 1 178 ? 3.427 -3.936 0.713 1.00 97.69 178 LEU A N 1
ATOM 1232 C CA . LEU A 1 178 ? 4.288 -3.823 1.893 1.00 97.69 178 LEU A CA 1
ATOM 1233 C C . LEU A 1 178 ? 5.401 -4.872 1.870 1.00 97.69 178 LEU A C 1
ATOM 1235 O O . LEU A 1 178 ? 5.119 -6.067 1.717 1.00 97.69 178 LEU A O 1
ATOM 1239 N N . ARG A 1 179 ? 6.652 -4.456 2.070 1.00 96.62 179 ARG A N 1
ATOM 1240 C CA . ARG A 1 179 ? 7.828 -5.336 2.185 1.00 96.62 179 ARG A CA 1
ATOM 1241 C C . ARG A 1 179 ? 8.777 -4.787 3.233 1.00 96.62 179 ARG A C 1
ATOM 1243 O O . ARG A 1 179 ? 8.996 -3.592 3.270 1.00 96.62 179 ARG A O 1
ATOM 1250 N N . ASN A 1 180 ? 9.357 -5.655 4.045 1.00 93.50 180 ASN A N 1
ATOM 1251 C CA . ASN A 1 180 ? 10.481 -5.273 4.892 1.00 93.50 180 ASN A CA 1
ATOM 1252 C C . ASN A 1 180 ? 11.750 -5.315 4.031 1.00 93.50 180 ASN A C 1
ATOM 1254 O O . ASN A 1 180 ? 12.081 -6.391 3.524 1.00 93.50 180 ASN A O 1
ATOM 1258 N N . VAL A 1 181 ? 12.380 -4.162 3.797 1.00 93.00 181 VAL A N 1
ATOM 1259 C CA . VAL A 1 181 ? 13.542 -4.056 2.904 1.00 93.00 181 VAL A CA 1
ATOM 1260 C C . VAL A 1 181 ? 14.853 -3.929 3.675 1.00 93.00 181 VAL A C 1
ATOM 1262 O O . VAL A 1 181 ? 15.838 -4.529 3.248 1.00 93.00 181 VAL A O 1
ATOM 1265 N N . ASP A 1 182 ? 14.896 -3.208 4.796 1.00 83.69 182 ASP A N 1
ATOM 1266 C CA . ASP A 1 182 ? 16.140 -2.966 5.538 1.00 83.69 182 ASP A CA 1
ATOM 1267 C C . ASP A 1 182 ? 16.031 -3.099 7.067 1.00 83.69 182 ASP A C 1
ATOM 1269 O O . ASP A 1 182 ? 16.822 -3.822 7.676 1.00 83.69 182 ASP A O 1
ATOM 1273 N N . ASP A 1 183 ? 15.093 -2.400 7.698 1.00 76.38 183 ASP A N 1
ATOM 1274 C CA . ASP A 1 183 ? 15.196 -1.961 9.092 1.00 76.38 183 ASP A CA 1
ATOM 1275 C C . ASP A 1 183 ? 14.293 -2.728 10.069 1.00 76.38 183 ASP A C 1
ATOM 1277 O O . ASP A 1 183 ? 14.231 -2.408 11.259 1.00 76.38 183 ASP A O 1
ATOM 1281 N N . GLY A 1 184 ? 13.607 -3.771 9.595 1.00 82.38 184 GLY A N 1
ATOM 1282 C CA . GLY A 1 184 ? 12.671 -4.535 10.418 1.00 82.38 184 GLY A CA 1
ATOM 1283 C C . GLY A 1 184 ? 11.246 -3.979 10.414 1.00 82.38 184 GLY A C 1
ATOM 1284 O O . GLY A 1 184 ? 10.335 -4.662 10.890 1.00 82.38 184 GLY A O 1
ATOM 1285 N N . VAL A 1 185 ? 11.025 -2.784 9.867 1.00 89.44 185 VAL A N 1
ATOM 1286 C CA . VAL A 1 185 ? 9.707 -2.209 9.604 1.00 89.44 185 VAL A CA 1
ATOM 1287 C C . VAL A 1 185 ? 9.380 -2.396 8.126 1.00 89.44 185 VAL A C 1
ATOM 1289 O O . VAL A 1 185 ? 10.244 -2.455 7.261 1.00 89.44 185 VAL A O 1
ATOM 1292 N N . VAL A 1 186 ? 8.098 -2.564 7.812 1.00 94.19 186 VAL A N 1
ATOM 1293 C CA . VAL A 1 186 ? 7.689 -2.672 6.412 1.00 94.19 186 VAL A CA 1
ATOM 1294 C C . VAL A 1 186 ? 7.662 -1.312 5.718 1.00 94.19 186 VAL A C 1
ATOM 1296 O O . VAL A 1 186 ? 7.080 -0.343 6.210 1.00 94.19 186 VAL A O 1
ATOM 1299 N N . ASP A 1 187 ? 8.221 -1.295 4.520 1.00 94.69 187 ASP A N 1
ATOM 1300 C CA . ASP A 1 187 ? 8.183 -0.225 3.538 1.00 94.69 187 ASP A CA 1
ATOM 1301 C C . ASP A 1 187 ? 7.056 -0.440 2.531 1.00 94.69 187 ASP A C 1
ATOM 1303 O O . ASP A 1 187 ? 6.607 -1.565 2.291 1.00 94.69 187 ASP A O 1
ATOM 1307 N N . VAL A 1 188 ? 6.644 0.637 1.863 1.00 96.56 188 VAL A N 1
ATOM 1308 C CA . VAL A 1 188 ? 5.831 0.534 0.647 1.00 96.56 188 VAL A CA 1
ATOM 1309 C C . VAL A 1 188 ? 6.759 0.404 -0.555 1.00 96.56 188 VAL A C 1
ATOM 1311 O O . VAL A 1 188 ? 7.590 1.277 -0.800 1.00 96.56 188 VAL A O 1
ATOM 1314 N N . VAL A 1 189 ? 6.588 -0.659 -1.336 1.00 97.88 189 VAL A N 1
ATOM 1315 C CA . VAL A 1 189 ? 7.327 -0.902 -2.579 1.00 97.88 189 VAL A CA 1
ATOM 1316 C C . VAL A 1 189 ? 6.379 -0.761 -3.764 1.00 97.88 189 VAL A C 1
ATOM 1318 O O . VAL A 1 189 ? 5.417 -1.519 -3.888 1.00 97.88 189 VAL A O 1
ATOM 1321 N N . ALA A 1 190 ? 6.667 0.191 -4.648 1.00 97.94 190 ALA A N 1
ATOM 1322 C CA . ALA A 1 190 ? 5.895 0.504 -5.847 1.00 97.94 190 ALA A CA 1
ATOM 1323 C C . ALA A 1 190 ? 6.729 0.238 -7.106 1.00 97.94 190 ALA A C 1
ATOM 1325 O O . ALA A 1 190 ? 7.868 0.695 -7.199 1.00 97.94 190 ALA A O 1
ATOM 1326 N N . ALA A 1 191 ? 6.183 -0.462 -8.099 1.00 97.81 191 ALA A N 1
ATOM 1327 C CA . ALA A 1 191 ? 6.830 -0.558 -9.405 1.00 97.81 191 ALA A CA 1
ATOM 1328 C C . ALA A 1 191 ? 6.477 0.660 -10.264 1.00 97.81 191 ALA A C 1
ATOM 1330 O O . ALA A 1 191 ? 5.307 0.998 -10.448 1.00 97.81 191 ALA A O 1
ATOM 1331 N N . GLN A 1 192 ? 7.494 1.300 -10.826 1.00 96.75 192 GLN A N 1
ATOM 1332 C CA . GLN A 1 192 ? 7.335 2.443 -11.710 1.00 96.75 192 GLN A CA 1
ATOM 1333 C C . GLN A 1 192 ? 7.782 2.097 -13.121 1.00 96.75 192 GLN A C 1
ATOM 1335 O O . GLN A 1 192 ? 8.816 1.453 -13.304 1.00 96.75 192 GLN A O 1
ATOM 1340 N N . ALA A 1 193 ? 7.028 2.569 -14.105 1.00 93.69 193 ALA A N 1
ATOM 1341 C CA . ALA A 1 193 ? 7.482 2.709 -15.471 1.00 93.69 193 ALA A CA 1
ATOM 1342 C C . ALA A 1 193 ? 8.337 3.982 -15.599 1.00 93.69 193 ALA A C 1
ATOM 1344 O O . ALA A 1 193 ? 8.006 5.045 -15.081 1.00 93.69 193 ALA A O 1
ATOM 1345 N N . SER A 1 194 ? 9.448 3.867 -16.310 1.00 90.94 194 SER A N 1
ATOM 1346 C CA . SER A 1 194 ? 10.338 4.949 -16.703 1.00 90.94 194 SER A CA 1
ATOM 1347 C C . SER A 1 194 ? 10.231 5.109 -18.209 1.00 90.94 194 SER A C 1
ATOM 1349 O O . SER A 1 194 ? 10.410 4.145 -18.954 1.00 90.94 194 SER A O 1
ATOM 1351 N N . CYS A 1 195 ? 9.956 6.327 -18.659 1.00 86.62 195 CYS A N 1
ATOM 1352 C CA . CYS A 1 195 ? 9.909 6.633 -20.079 1.00 86.62 195 CYS A CA 1
ATOM 1353 C C . CYS A 1 195 ? 11.281 7.109 -20.572 1.00 86.62 195 CYS A C 1
ATOM 1355 O O . CYS A 1 195 ? 12.081 7.675 -19.820 1.00 86.62 195 CYS A O 1
ATOM 1357 N N . ALA A 1 196 ? 11.587 6.879 -21.846 1.00 75.69 196 ALA A N 1
ATOM 1358 C CA . ALA A 1 196 ? 12.701 7.568 -22.486 1.00 75.69 196 ALA A CA 1
ATOM 1359 C C . ALA A 1 196 ? 12.508 9.092 -22.443 1.00 75.69 196 ALA A C 1
ATOM 1361 O O . ALA A 1 196 ? 11.382 9.589 -22.525 1.00 75.69 196 ALA A O 1
ATOM 1362 N N . GLN A 1 197 ? 13.617 9.830 -22.325 1.00 69.50 197 GLN A N 1
ATOM 1363 C CA . GLN A 1 197 ? 13.600 11.281 -22.509 1.00 69.50 197 GLN A CA 1
ATOM 1364 C C . GLN A 1 197 ? 13.007 11.590 -23.891 1.00 69.50 197 GLN A C 1
ATOM 1366 O O . GLN A 1 197 ? 13.434 11.008 -24.883 1.00 69.50 197 GLN A O 1
ATOM 1371 N N . GLY A 1 198 ? 11.996 12.461 -23.937 1.00 65.88 198 GLY A N 1
ATOM 1372 C CA . GLY A 1 198 ? 11.234 12.762 -25.157 1.00 65.88 198 GLY A CA 1
ATOM 1373 C C . GLY A 1 198 ? 9.876 12.056 -25.272 1.00 65.88 198 GLY A C 1
ATOM 1374 O O . GLY A 1 198 ? 9.089 12.438 -26.130 1.00 65.88 198 GLY A O 1
ATOM 1375 N N . GLY A 1 199 ? 9.557 11.112 -24.373 1.00 63.78 199 GLY A N 1
ATOM 1376 C CA . GLY A 1 199 ? 8.258 10.429 -24.316 1.00 63.78 199 GLY A CA 1
ATOM 1377 C C . GLY A 1 199 ? 8.063 9.369 -25.411 1.00 63.78 199 GLY A C 1
ATOM 1378 O O . GLY A 1 199 ? 8.652 9.443 -26.482 1.00 63.78 199 GLY A O 1
ATOM 1379 N N . GLY A 1 200 ? 7.245 8.348 -25.134 1.00 70.94 200 GLY A N 1
ATOM 1380 C CA . GLY A 1 200 ? 6.795 7.366 -26.136 1.00 70.94 200 GLY A CA 1
ATOM 1381 C C . GLY A 1 200 ? 7.067 5.906 -25.772 1.00 70.94 200 GLY A C 1
ATOM 1382 O O . GLY A 1 200 ? 6.173 5.079 -25.909 1.00 70.94 200 GLY A O 1
ATOM 1383 N N . ASP A 1 201 ? 8.251 5.596 -25.238 1.00 77.50 201 ASP A N 1
ATOM 1384 C CA . ASP A 1 201 ? 8.591 4.245 -24.778 1.00 77.50 201 ASP A CA 1
ATOM 1385 C C . ASP A 1 201 ? 8.761 4.212 -23.254 1.00 77.50 201 ASP A C 1
ATOM 1387 O O . ASP A 1 201 ? 9.782 4.653 -22.717 1.00 77.50 201 ASP A O 1
ATOM 1391 N N . CYS A 1 202 ? 7.733 3.708 -22.565 1.00 85.38 202 CYS A N 1
ATOM 1392 C CA . CYS A 1 202 ? 7.702 3.508 -21.114 1.00 85.38 202 CYS A CA 1
ATOM 1393 C C . CYS A 1 202 ? 7.866 2.022 -20.741 1.00 85.38 202 CYS A C 1
ATOM 1395 O O . CYS A 1 202 ? 7.252 1.544 -19.791 1.00 85.38 202 CYS A O 1
ATOM 1397 N N . GLN A 1 203 ? 8.683 1.281 -21.498 1.00 87.88 203 GLN A N 1
ATOM 1398 C CA . GLN A 1 203 ? 8.992 -0.136 -21.254 1.00 87.88 203 GLN A CA 1
ATOM 1399 C C . GLN A 1 203 ? 10.207 -0.348 -20.336 1.00 87.88 203 GLN A C 1
ATOM 1401 O O . GLN A 1 203 ? 10.770 -1.440 -20.265 1.00 87.88 203 GLN A O 1
ATOM 1406 N N . ARG A 1 204 ? 10.641 0.686 -19.612 1.00 93.75 204 ARG A N 1
ATOM 1407 C CA . ARG A 1 204 ? 11.654 0.556 -18.563 1.00 93.75 204 ARG A CA 1
ATOM 1408 C C . ARG A 1 204 ? 10.998 0.593 -17.198 1.00 93.75 204 ARG A C 1
ATOM 1410 O O . ARG A 1 204 ? 10.027 1.307 -17.012 1.00 93.75 204 ARG A O 1
ATOM 1417 N N . PHE A 1 205 ? 11.532 -0.152 -16.239 1.00 96.12 205 PHE A N 1
ATOM 1418 C CA . PHE A 1 205 ? 10.912 -0.314 -14.929 1.00 96.12 205 PHE A CA 1
ATOM 1419 C C . PHE A 1 205 ? 11.929 -0.201 -13.806 1.00 96.12 205 PHE A C 1
ATOM 1421 O O . PHE A 1 205 ? 13.081 -0.587 -13.968 1.00 96.12 205 PHE A O 1
ATOM 1428 N N . TYR A 1 206 ? 11.506 0.291 -12.652 1.00 97.44 206 TYR A N 1
ATOM 1429 C CA . TYR A 1 206 ? 12.270 0.238 -11.409 1.00 97.44 206 TYR A CA 1
ATOM 1430 C C . TYR A 1 206 ? 11.308 0.075 -10.233 1.00 97.44 206 TYR A C 1
ATOM 1432 O O . TYR A 1 206 ? 10.134 0.427 -10.332 1.00 97.44 206 TYR A O 1
ATOM 1440 N N . ALA A 1 207 ? 11.789 -0.470 -9.120 1.00 98.12 207 ALA A N 1
ATOM 1441 C CA . ALA A 1 207 ? 11.043 -0.470 -7.872 1.00 98.12 207 ALA A CA 1
ATOM 1442 C C . ALA A 1 207 ? 11.444 0.755 -7.052 1.00 98.12 207 ALA A C 1
ATOM 1444 O O . ALA A 1 207 ? 12.628 1.072 -6.949 1.00 98.12 207 ALA A O 1
ATOM 1445 N N . GLN A 1 208 ? 10.453 1.427 -6.484 1.00 97.31 208 GLN A N 1
ATOM 1446 C CA . GLN A 1 208 ? 10.577 2.576 -5.606 1.00 97.31 208 GLN A CA 1
ATOM 1447 C C . GLN A 1 208 ? 10.131 2.169 -4.202 1.00 97.31 208 GLN A C 1
ATOM 1449 O O . GLN A 1 208 ? 9.053 1.603 -4.036 1.00 97.31 208 GLN A O 1
ATOM 1454 N N . VAL A 1 209 ? 10.967 2.439 -3.209 1.00 96.12 209 VAL A N 1
ATOM 1455 C CA . VAL A 1 209 ? 10.816 2.025 -1.813 1.00 96.12 209 VAL A CA 1
ATOM 1456 C C . VAL A 1 209 ? 10.598 3.266 -0.958 1.00 96.12 209 VAL A C 1
ATOM 1458 O O . VAL A 1 209 ? 11.392 4.211 -1.004 1.00 96.12 209 VAL A O 1
ATOM 1461 N N . PHE A 1 210 ? 9.513 3.267 -0.190 1.00 93.69 210 PHE A N 1
ATOM 1462 C CA . PHE A 1 210 ? 9.133 4.346 0.710 1.00 93.69 210 PHE A CA 1
ATOM 1463 C C . PHE A 1 210 ? 9.080 3.842 2.151 1.00 93.69 210 PHE A C 1
ATOM 1465 O O . PHE A 1 210 ? 8.211 3.035 2.488 1.00 93.69 210 PHE A O 1
ATOM 1472 N N . SER A 1 211 ? 9.924 4.409 3.014 1.00 91.12 211 SER A N 1
ATOM 1473 C CA . SER A 1 211 ? 9.842 4.137 4.448 1.00 91.12 211 SER A CA 1
ATOM 1474 C C . SER A 1 211 ? 8.572 4.727 5.056 1.00 91.12 211 SER A C 1
ATOM 1476 O O . SER A 1 211 ? 8.274 5.923 4.929 1.00 91.12 211 SER A O 1
ATOM 1478 N N . VAL A 1 212 ? 7.802 3.861 5.717 1.00 87.06 212 VAL A N 1
ATOM 1479 C CA . VAL A 1 212 ? 6.530 4.202 6.370 1.00 87.06 212 VAL A CA 1
ATOM 1480 C C . VAL A 1 212 ? 6.770 4.843 7.740 1.00 87.06 212 VAL A C 1
ATOM 1482 O O . VAL A 1 212 ? 5.973 5.663 8.213 1.00 87.06 212 VAL A O 1
ATOM 1485 N N . VAL A 1 213 ? 7.891 4.523 8.388 1.00 77.75 213 VAL A N 1
ATOM 1486 C CA . VAL A 1 213 ? 8.249 5.035 9.712 1.00 77.75 213 VAL A CA 1
ATOM 1487 C C . VAL A 1 213 ? 9.380 6.039 9.588 1.00 77.75 213 VAL A C 1
ATOM 1489 O O . VAL A 1 213 ? 10.550 5.732 9.751 1.00 77.75 213 VAL A O 1
ATOM 1492 N N . ARG A 1 214 ? 9.010 7.295 9.329 1.00 69.56 214 ARG A N 1
ATOM 1493 C CA . ARG A 1 214 ? 9.980 8.394 9.326 1.00 69.56 214 ARG A CA 1
ATOM 1494 C C . ARG A 1 214 ? 10.182 9.008 10.715 1.00 69.56 214 ARG A C 1
ATOM 1496 O O . ARG A 1 214 ? 9.204 9.153 11.462 1.00 69.56 214 ARG A O 1
ATOM 1503 N N . PRO A 1 215 ? 11.408 9.469 11.021 1.00 58.53 215 PRO A N 1
ATOM 1504 C CA . PRO A 1 215 ? 11.639 10.486 12.037 1.00 58.53 215 PRO A CA 1
ATOM 1505 C C . PRO A 1 215 ? 10.873 11.770 11.691 1.00 58.53 215 PRO A C 1
ATOM 1507 O O . PRO A 1 215 ? 10.774 12.157 10.522 1.00 58.53 215 PRO A O 1
ATOM 1510 N N . ALA A 1 216 ? 10.329 12.445 12.704 1.00 55.81 216 ALA A N 1
ATOM 1511 C CA . ALA A 1 216 ? 9.653 13.724 12.512 1.00 55.81 216 ALA A CA 1
ATOM 1512 C C . ALA A 1 216 ? 10.609 14.750 11.868 1.00 55.81 216 ALA A C 1
ATOM 1514 O O . ALA A 1 216 ? 11.736 14.918 12.325 1.00 55.81 216 ALA A O 1
ATOM 1515 N N . GLY A 1 217 ? 10.162 15.425 10.803 1.00 53.16 217 GLY A N 1
ATOM 1516 C CA . GLY A 1 217 ? 10.931 16.473 10.115 1.00 53.16 217 GLY A CA 1
ATOM 1517 C C . GLY A 1 217 ? 11.838 16.011 8.964 1.00 53.16 217 GLY A C 1
ATOM 1518 O O . GLY A 1 217 ? 12.379 16.860 8.262 1.00 53.16 217 GLY A O 1
ATOM 1519 N N . ALA A 1 218 ? 11.980 14.707 8.705 1.00 58.88 218 ALA A N 1
ATOM 1520 C CA . ALA A 1 218 ? 12.739 14.215 7.550 1.00 58.88 218 ALA A CA 1
ATOM 1521 C C . ALA A 1 218 ? 11.880 14.211 6.275 1.00 58.88 218 ALA A C 1
ATOM 1523 O O . ALA A 1 218 ? 10.777 13.662 6.278 1.00 58.88 218 ALA A O 1
ATOM 1524 N N . ALA A 1 219 ? 12.375 14.763 5.163 1.00 60.28 219 ALA A N 1
ATOM 1525 C CA . ALA A 1 219 ? 11.723 14.630 3.858 1.00 60.28 219 ALA A CA 1
ATOM 1526 C C . ALA A 1 219 ? 11.746 13.159 3.396 1.00 60.28 219 ALA A C 1
ATOM 1528 O O . ALA A 1 219 ? 12.789 12.509 3.443 1.00 60.28 219 ALA A O 1
ATOM 1529 N N . ALA A 1 220 ? 10.602 12.624 2.954 1.00 66.31 220 ALA A N 1
ATOM 1530 C CA . ALA A 1 220 ? 10.524 11.280 2.385 1.00 66.31 220 ALA A CA 1
ATOM 1531 C C . ALA A 1 220 ? 11.182 11.305 1.012 1.00 66.31 220 ALA A C 1
ATOM 1533 O O . ALA A 1 220 ? 10.531 11.630 0.022 1.00 66.31 220 ALA A O 1
ATOM 1534 N N . THR A 1 221 ? 12.468 10.981 0.955 1.00 84.62 221 THR A N 1
ATOM 1535 C CA . THR A 1 221 ? 13.106 10.704 -0.328 1.00 84.62 221 THR A CA 1
ATOM 1536 C C . THR A 1 221 ? 13.051 9.199 -0.529 1.00 84.62 221 THR A C 1
ATOM 1538 O O . THR A 1 221 ? 13.696 8.480 0.232 1.00 84.62 221 THR A O 1
ATOM 1541 N N . PRO A 1 222 ? 12.255 8.702 -1.485 1.00 91.56 222 PRO A N 1
ATOM 1542 C CA . PRO A 1 222 ? 12.237 7.283 -1.774 1.00 91.56 222 PRO A CA 1
ATOM 1543 C C . PRO A 1 222 ? 13.583 6.829 -2.338 1.00 91.56 222 PRO A C 1
ATOM 1545 O O . PRO A 1 222 ? 14.289 7.590 -3.012 1.00 91.56 222 PRO A O 1
ATOM 1548 N N . SER A 1 223 ? 13.890 5.560 -2.108 1.00 94.31 223 SER A N 1
ATOM 1549 C CA . SER A 1 223 ? 15.036 4.875 -2.697 1.00 94.31 223 SER A CA 1
ATOM 1550 C C . SER A 1 223 ? 14.563 3.951 -3.813 1.00 94.31 223 SER A C 1
ATOM 1552 O O . SER A 1 223 ? 13.454 3.433 -3.763 1.00 94.31 223 SER A O 1
ATOM 1554 N N . CYS A 1 224 ? 15.377 3.732 -4.837 1.00 97.19 224 CYS A N 1
ATOM 1555 C CA . CYS A 1 224 ? 14.989 2.966 -6.013 1.00 97.19 224 CYS A CA 1
ATOM 1556 C C . CYS A 1 224 ? 15.998 1.878 -6.367 1.00 97.19 224 CYS A C 1
ATOM 1558 O O . CYS A 1 224 ? 17.196 2.013 -6.119 1.00 97.19 224 CYS A O 1
ATOM 1560 N N . THR A 1 225 ? 15.518 0.818 -7.014 1.00 97.75 225 THR A N 1
ATOM 1561 C CA . THR A 1 225 ? 16.378 -0.187 -7.647 1.00 97.75 225 THR A CA 1
ATOM 1562 C C . THR A 1 225 ? 17.016 0.349 -8.924 1.00 97.75 225 THR A C 1
ATOM 1564 O O . THR A 1 225 ? 16.746 1.460 -9.392 1.00 97.75 225 THR A O 1
ATOM 1567 N N . ALA A 1 226 ? 17.843 -0.486 -9.552 1.00 96.19 226 ALA A N 1
ATOM 1568 C CA . ALA A 1 226 ? 18.214 -0.252 -10.931 1.00 96.19 226 ALA A CA 1
ATOM 1569 C C . ALA A 1 226 ? 17.020 -0.296 -11.888 1.00 96.19 226 ALA A C 1
ATOM 1571 O O . ALA A 1 226 ? 16.044 -1.007 -11.644 1.00 96.19 226 ALA A O 1
ATOM 1572 N N . VAL A 1 227 ? 17.131 0.481 -12.970 1.00 95.62 227 VAL A N 1
ATOM 1573 C CA . VAL A 1 227 ? 16.173 0.460 -14.073 1.00 95.62 227 VAL A CA 1
ATOM 1574 C C . VAL A 1 227 ? 16.434 -0.788 -14.913 1.00 95.62 227 VAL A C 1
ATOM 1576 O O . VAL A 1 227 ? 17.578 -1.064 -15.274 1.00 95.62 227 VAL A O 1
ATOM 1579 N N . VAL A 1 228 ? 15.377 -1.523 -15.230 1.00 95.62 228 VAL A N 1
ATOM 1580 C CA . VAL A 1 228 ? 15.379 -2.737 -16.051 1.00 95.62 228 VAL A CA 1
ATOM 1581 C C . VAL A 1 228 ? 14.481 -2.550 -17.274 1.00 95.62 228 VAL A C 1
ATOM 1583 O O . VAL A 1 228 ? 13.636 -1.662 -17.296 1.00 95.62 228 VAL A O 1
ATOM 1586 N N . THR A 1 229 ? 14.647 -3.374 -18.306 1.00 94.75 229 THR A N 1
ATOM 1587 C CA . THR A 1 229 ? 13.936 -3.247 -19.599 1.00 94.75 229 THR A CA 1
ATOM 1588 C C . THR A 1 229 ? 12.644 -4.058 -19.696 1.00 94.75 229 THR A C 1
ATOM 1590 O O . THR A 1 229 ? 12.004 -4.094 -20.739 1.00 94.75 229 THR A O 1
ATOM 1593 N N . ARG A 1 230 ? 12.273 -4.766 -18.629 1.00 94.94 230 ARG A N 1
ATOM 1594 C CA . ARG A 1 230 ? 11.020 -5.519 -18.535 1.00 94.94 230 ARG A CA 1
ATOM 1595 C C . ARG A 1 230 ? 10.606 -5.633 -17.080 1.00 94.94 230 ARG A C 1
ATOM 1597 O O . ARG A 1 230 ? 11.462 -5.810 -16.216 1.00 94.94 230 ARG A O 1
ATOM 1604 N N . LEU A 1 231 ? 9.305 -5.582 -16.813 1.00 95.25 231 LEU A N 1
ATOM 1605 C CA . LEU A 1 231 ? 8.773 -5.633 -15.450 1.00 95.25 231 LEU A CA 1
ATOM 1606 C C . LEU A 1 231 ? 9.208 -6.907 -14.703 1.00 95.25 231 LEU A C 1
ATOM 1608 O O . LEU A 1 231 ? 9.586 -6.855 -13.538 1.00 95.25 231 LEU A O 1
ATOM 1612 N N . THR A 1 232 ? 9.258 -8.035 -15.414 1.00 97.00 232 THR A N 1
ATOM 1613 C CA . THR A 1 232 ? 9.676 -9.338 -14.872 1.00 97.00 232 THR A CA 1
ATOM 1614 C C . THR A 1 232 ? 11.157 -9.423 -14.499 1.00 97.00 232 THR A C 1
ATOM 1616 O O . THR A 1 232 ? 11.575 -10.403 -13.892 1.00 97.00 232 THR A O 1
ATOM 1619 N N . ALA A 1 233 ? 11.962 -8.418 -14.857 1.00 97.56 233 ALA A N 1
ATOM 1620 C CA . ALA A 1 233 ? 13.359 -8.315 -14.446 1.00 97.56 233 ALA A CA 1
ATOM 1621 C C . ALA A 1 233 ? 13.542 -7.518 -13.144 1.00 97.56 233 ALA A C 1
ATOM 1623 O O . ALA A 1 233 ? 14.678 -7.359 -12.698 1.00 97.56 233 ALA A O 1
ATOM 1624 N N . LEU A 1 234 ? 12.465 -7.009 -12.529 1.00 98.12 234 LEU A N 1
ATOM 1625 C CA . LEU A 1 234 ? 12.561 -6.420 -11.197 1.00 98.12 234 LEU A CA 1
ATOM 1626 C C . LEU A 1 234 ? 13.050 -7.469 -10.180 1.00 98.12 234 LEU A C 1
ATOM 1628 O O . LEU A 1 234 ? 12.633 -8.630 -10.253 1.00 98.12 234 LEU A O 1
ATOM 1632 N N . PRO A 1 235 ? 13.895 -7.081 -9.206 1.00 97.31 235 PRO A N 1
ATOM 1633 C CA . PRO A 1 235 ? 14.366 -7.997 -8.170 1.00 97.31 235 PRO A CA 1
ATOM 1634 C C . PRO A 1 235 ? 13.202 -8.680 -7.440 1.00 97.31 235 PRO A C 1
ATOM 1636 O O . PRO A 1 235 ? 12.332 -7.999 -6.906 1.00 97.31 235 PRO A O 1
ATOM 1639 N N . GLY A 1 236 ? 13.177 -10.016 -7.424 1.00 97.06 236 GLY A N 1
ATOM 1640 C CA . GLY A 1 236 ? 12.162 -10.811 -6.715 1.00 97.06 236 GLY A CA 1
ATOM 1641 C C . GLY A 1 236 ? 10.806 -10.963 -7.417 1.00 97.06 236 GLY A C 1
ATOM 1642 O O . GLY A 1 236 ? 9.880 -11.500 -6.817 1.00 97.06 236 GLY A O 1
ATOM 1643 N N . TRP A 1 237 ? 10.647 -10.509 -8.666 1.00 97.38 237 TRP A N 1
ATOM 1644 C CA . TRP A 1 237 ? 9.380 -10.640 -9.402 1.00 97.38 237 TRP A CA 1
ATOM 1645 C C . TRP A 1 237 ? 8.813 -12.082 -9.375 1.00 97.38 237 TRP A C 1
ATOM 1647 O O . TRP A 1 237 ? 9.582 -13.023 -9.584 1.00 97.38 237 TRP A O 1
ATOM 1657 N N . PRO A 1 238 ? 7.491 -12.293 -9.169 1.00 96.38 238 PRO A N 1
ATOM 1658 C CA . PRO A 1 238 ? 6.397 -11.307 -9.083 1.00 96.38 238 PRO A CA 1
ATOM 1659 C C . PRO A 1 238 ? 6.227 -10.639 -7.715 1.00 96.38 238 PRO A C 1
ATOM 1661 O O . PRO A 1 238 ? 5.470 -9.682 -7.582 1.00 96.38 238 PRO A O 1
ATOM 1664 N N . THR A 1 239 ? 6.945 -11.103 -6.699 1.00 96.81 239 THR A N 1
ATOM 1665 C CA . THR A 1 239 ? 6.898 -10.575 -5.335 1.00 96.81 239 THR A CA 1
ATOM 1666 C C . THR A 1 239 ? 8.111 -9.676 -5.114 1.00 96.81 239 THR A C 1
ATOM 1668 O O . THR A 1 239 ? 9.030 -10.041 -4.389 1.00 96.81 239 THR A O 1
ATOM 1671 N N . VAL A 1 240 ? 8.126 -8.511 -5.775 1.00 97.75 240 VAL A N 1
ATOM 1672 C CA . VAL A 1 240 ? 9.285 -7.599 -5.805 1.00 97.75 240 VAL A CA 1
ATOM 1673 C C . VAL A 1 240 ? 9.891 -7.416 -4.410 1.00 97.75 240 VAL A C 1
ATOM 1675 O O . VAL A 1 240 ? 9.221 -6.956 -3.480 1.00 97.75 240 VAL A O 1
ATOM 1678 N N . ALA A 1 241 ? 11.166 -7.776 -4.304 1.00 96.56 241 ALA A N 1
ATOM 1679 C CA . ALA A 1 241 ? 11.963 -7.799 -3.087 1.00 96.56 241 ALA A CA 1
ATOM 1680 C C . ALA A 1 241 ? 13.318 -7.133 -3.385 1.00 96.56 241 ALA A C 1
ATOM 1682 O O . ALA A 1 241 ? 14.274 -7.807 -3.782 1.00 96.56 241 ALA A O 1
ATOM 1683 N N . PRO A 1 242 ? 13.389 -5.792 -3.301 1.00 96.56 242 PRO A N 1
ATOM 1684 C CA . PRO A 1 242 ? 14.631 -5.057 -3.490 1.00 96.56 242 PRO A CA 1
ATOM 1685 C C . PRO A 1 242 ? 15.679 -5.447 -2.446 1.00 96.56 242 PRO A C 1
ATOM 1687 O O . PRO A 1 242 ? 15.359 -5.658 -1.284 1.00 96.56 242 PRO A O 1
ATOM 1690 N N . ASP A 1 243 ? 16.936 -5.496 -2.873 1.00 95.88 243 ASP A N 1
ATOM 1691 C CA . ASP A 1 243 ? 18.085 -5.648 -1.981 1.00 95.88 243 ASP A CA 1
ATOM 1692 C C . ASP A 1 243 ? 18.486 -4.253 -1.465 1.00 95.88 243 ASP A C 1
ATOM 1694 O O . ASP A 1 243 ? 18.811 -3.393 -2.299 1.00 95.88 243 ASP A O 1
ATOM 1698 N N . PRO A 1 244 ? 18.470 -4.001 -0.142 1.00 94.50 244 PRO A N 1
ATOM 1699 C CA . PRO A 1 244 ? 18.756 -2.683 0.424 1.00 94.50 244 PRO A CA 1
ATOM 1700 C C . PRO A 1 244 ? 20.144 -2.167 0.029 1.00 94.50 244 PRO A C 1
ATOM 1702 O O . PRO A 1 244 ? 20.304 -0.977 -0.236 1.00 94.50 244 PRO A O 1
ATOM 1705 N N . ALA A 1 245 ? 21.134 -3.053 -0.131 1.00 95.81 245 ALA A N 1
ATOM 1706 C CA . ALA A 1 245 ? 22.491 -2.677 -0.531 1.00 95.81 245 ALA A CA 1
ATOM 1707 C C . ALA A 1 245 ? 22.586 -2.189 -1.989 1.00 95.81 245 ALA A C 1
ATOM 1709 O O . ALA A 1 245 ? 23.592 -1.604 -2.391 1.00 95.81 245 ALA A O 1
ATOM 1710 N N . LYS A 1 246 ? 21.551 -2.434 -2.801 1.00 96.12 246 LYS A N 1
ATOM 1711 C CA . LYS A 1 246 ? 21.472 -2.034 -4.217 1.00 96.12 246 LYS A CA 1
ATOM 1712 C C . LYS A 1 246 ? 20.510 -0.874 -4.452 1.00 96.12 246 LYS A C 1
ATOM 1714 O O . LYS A 1 246 ? 20.303 -0.479 -5.605 1.00 96.12 246 LYS A O 1
ATOM 1719 N N . LEU A 1 247 ? 19.913 -0.344 -3.388 1.00 96.06 247 LEU A N 1
ATOM 1720 C CA . LEU A 1 247 ? 19.073 0.835 -3.463 1.00 96.06 247 LEU A CA 1
ATOM 1721 C C . LEU A 1 247 ? 19.918 2.091 -3.674 1.00 96.06 247 LEU A C 1
ATOM 1723 O O . LEU A 1 247 ? 21.022 2.244 -3.157 1.00 96.06 247 LEU A O 1
ATOM 1727 N N . ARG A 1 248 ? 19.381 3.009 -4.470 1.00 95.19 248 ARG A N 1
ATOM 1728 C CA . ARG A 1 248 ? 20.012 4.280 -4.830 1.00 95.19 248 ARG A CA 1
ATOM 1729 C C . ARG A 1 248 ? 18.975 5.382 -4.915 1.00 95.19 248 ARG A C 1
ATOM 1731 O O . ARG A 1 248 ? 17.776 5.115 -4.884 1.00 95.19 248 ARG A O 1
ATOM 1738 N N . LYS A 1 249 ? 19.423 6.627 -5.068 1.00 94.12 249 LYS A N 1
ATOM 1739 C CA . LYS A 1 249 ? 18.512 7.737 -5.355 1.00 94.12 249 LYS A CA 1
ATOM 1740 C C . LYS A 1 249 ? 17.677 7.417 -6.600 1.00 94.12 249 LYS A C 1
ATOM 1742 O O . LYS A 1 249 ? 18.206 6.916 -7.594 1.00 94.12 249 LYS A O 1
ATOM 1747 N N . CYS A 1 250 ? 16.382 7.701 -6.526 1.00 92.94 250 CYS A N 1
ATOM 1748 C CA . CYS A 1 250 ? 15.480 7.502 -7.648 1.00 92.94 250 CYS A CA 1
ATOM 1749 C C . CYS A 1 250 ? 15.871 8.352 -8.864 1.00 92.94 250 CYS A C 1
ATOM 1751 O O . CYS A 1 250 ? 16.379 9.464 -8.689 1.00 92.94 250 CYS A O 1
ATOM 1753 N N . PRO A 1 251 ? 15.664 7.830 -10.087 1.00 84.75 251 PRO A N 1
ATOM 1754 C CA . PRO A 1 251 ? 15.834 8.623 -11.296 1.00 84.75 251 PRO A CA 1
ATOM 1755 C C . PRO A 1 251 ? 14.877 9.822 -11.259 1.00 84.75 251 PRO A C 1
ATOM 1757 O O . PRO A 1 251 ? 13.733 9.679 -10.822 1.00 84.75 251 PRO A O 1
ATOM 1760 N N . ASN A 1 252 ? 15.378 10.986 -11.676 1.00 66.88 252 ASN A N 1
ATOM 1761 C CA . ASN A 1 252 ? 14.581 12.200 -11.856 1.00 66.88 252 ASN A CA 1
ATOM 1762 C C . ASN A 1 252 ? 13.899 12.197 -13.225 1.00 66.88 252 ASN A C 1
ATOM 1764 O O . ASN A 1 252 ? 14.543 11.711 -14.186 1.00 66.88 252 ASN A O 1
#

Solvent-accessible surface area (backbone atoms only — not comparable to full-atom values): 15006 Å² total; per-residue (Å²): 138,84,87,83,89,84,90,81,89,78,86,76,82,76,75,77,56,70,67,60,55,51,52,52,52,50,53,52,52,52,52,52,52,52,52,51,52,58,57,68,68,49,80,76,77,77,84,73,80,90,79,85,89,76,96,69,87,74,68,83,84,76,86,71,78,77,54,69,14,76,96,40,64,45,41,78,50,20,70,50,76,48,85,76,32,38,41,33,38,27,36,16,92,91,35,34,33,36,40,37,40,36,93,93,45,76,49,80,42,78,40,63,36,44,80,71,43,18,52,75,43,66,80,21,56,51,73,47,73,56,93,56,24,41,33,40,40,35,21,47,17,60,64,78,98,55,49,56,7,24,30,21,40,40,38,39,32,51,94,91,43,77,42,74,53,94,62,75,46,72,12,67,26,82,38,70,46,79,42,68,54,78,82,85,48,56,20,42,39,21,28,32,53,42,59,47,92,89,64,90,52,55,59,26,24,31,44,38,39,36,77,71,82,69,64,90,90,63,80,90,73,50,36,13,48,67,77,32,77,38,72,78,66,43,52,52,50,94,64,69,48,65,58,57,92,58,47,38,79,53,86,130